Protein AF-0000000073238905 (afdb_homodimer)

InterPro domains:
  IPR061502 Copia/RE1/RE2-like, N-terminal domain [PF14223] (44-187)

Radius of gyration: 30.49 Å; Cα contacts (8 Å, |Δi|>4): 326; chains: 2; bounding box: 56×100×72 Å

Sequence (376 aa):
MMEAHTKMISLNGANYHLWKGKMNDLLFVKNLHLPIFASNKLESKPDEEWDFEHQQVYGFIRQFVDDNFYNFIAIETHARTLWDKLESLHASKLGNNKLYLVKNFVELKYKKGTLIKNHLSEFQGCFDQLSGVDIKFDEDLLGLFLLNFLPNSWETFQVSMIGVAPIGDSFLQIAKSGVLNEEMRRKIMMEAHTKMISLNGANYHLWKGKMNDLLFVKNLHLPIFASNKLESKPDEEWDFEHQQVYGFIRQFVDDNFYNFIAIETHARTLWDKLESLHASKLGNNKLYLVKNFVELKYKKGTLIKNHLSEFQGCFDQLSGVDIKFDEDLLGLFLLNFLPNSWETFQVSMIGVAPIGDSFLQIAKSGVLNEEMRRKI

Foldseek 3Di:
DPPPPQPAAAADLPCLVVNVVSLCVVCVVVVLCCQAPPPDDPVVDDPVVSLVSQQVQLVVNLVRYDPVCSVVQVVPSGNNVSVVSSVVVSVVSLVVQLVVLVVCQVLLADDPPDDVVVSVVSLVVSQVSNVVSVRHDDLLVSLLSSLVSYDPVCVVVSVVLCVPDPSDDCSNVSSSVSVNVVVVVVVD/DPPPPQPAAAADLPCLVVNVVSLCVVCVVVVLCCQAPPPDDPVPDDPVVSLVSQQVQLVVNLVRYDPVCNVVLVVPSGNNVSVVSSVVVSVVSLVVQLVVLVVCQVLLADDPPDDVVVSVVSLVVSQVSNVVSVRHDDLLVSLLSSLVSYDPVCVVVSVVLCVPDPSDDCSNVSSSVSVNVVVVVVVD

Nearest PDB structures (foldseek):
  7nli-assembly1_B  TM=6.817E-01  e=3.256E-01  Saccharomyces cerevisiae
  7nlg-assembly2_C-2  TM=6.898E-01  e=8.698E-01  Saccharomyces cerevisiae
  6ec2-assembly2_F  TM=4.195E-01  e=1.909E+00  Human immunodeficiency virus 1
  8tov-assembly1_H  TM=3.568E-01  e=1.909E+00  Human immunodeficiency virus 1
  7nli-assembly1_B  TM=6.821E-01  e=3.157E-01  Saccharomyces cerevisiae

Structure (mmCIF, N/CA/C/O backbone):
data_AF-0000000073238905-model_v1
#
loop_
_entity.id
_entity.type
_entity.pdbx_description
1 polymer 'Retrovirus-related Pol polyprotein from transposon TNT 1-94'
#
loop_
_atom_site.group_PDB
_atom_site.id
_atom_site.type_symbol
_atom_site.label_atom_id
_atom_site.label_alt_id
_atom_site.label_comp_id
_atom_site.label_asym_id
_atom_site.label_entity_id
_atom_site.label_seq_id
_atom_site.pdbx_PDB_ins_code
_atom_site.Cartn_x
_atom_site.Cartn_y
_atom_site.Cartn_z
_atom_site.occupancy
_atom_site.B_iso_or_equiv
_atom_site.auth_seq_id
_atom_site.auth_comp_id
_atom_site.auth_asym_id
_atom_site.auth_atom_id
_atom_site.pdbx_PDB_model_num
ATOM 1 N N . MET A 1 1 ? 28.797 -46.719 -13.945 1 34.22 1 MET A N 1
ATOM 2 C CA . MET A 1 1 ? 29.312 -45.375 -13.617 1 34.22 1 MET A CA 1
ATOM 3 C C . MET A 1 1 ? 28.484 -44.719 -12.523 1 34.22 1 MET A C 1
ATOM 5 O O . MET A 1 1 ? 27.25 -44.844 -12.531 1 34.22 1 MET A O 1
ATOM 9 N N . MET A 1 2 ? 28.828 -44.656 -11.297 1 42.94 2 MET A N 1
ATOM 10 C CA . MET A 1 2 ? 28.25 -44.281 -10.023 1 42.94 2 MET A CA 1
ATOM 11 C C . MET A 1 2 ? 27.516 -42.938 -10.148 1 42.94 2 MET A C 1
ATOM 13 O O . MET A 1 2 ? 28.016 -42.031 -10.812 1 42.94 2 MET A O 1
ATOM 17 N N . GLU A 1 3 ? 26.156 -42.719 -10.273 1 45.03 3 GLU A N 1
ATOM 18 C CA . GLU A 1 3 ? 25.156 -41.656 -10.359 1 45.03 3 GLU A CA 1
ATOM 19 C C . GLU A 1 3 ? 25.547 -40.469 -9.484 1 45.03 3 GLU A C 1
ATOM 21 O O . GLU A 1 3 ? 25.797 -40.625 -8.289 1 45.03 3 GLU A O 1
ATOM 26 N N . ALA A 1 4 ? 26.516 -39.719 -9.836 1 46.62 4 ALA A N 1
ATOM 27 C CA . ALA A 1 4 ? 27.078 -38.5 -9.266 1 46.62 4 ALA A CA 1
ATOM 28 C C . ALA A 1 4 ? 26.078 -37.812 -8.336 1 46.62 4 ALA A C 1
ATOM 30 O O . ALA A 1 4 ? 24.891 -37.781 -8.617 1 46.62 4 ALA A O 1
ATOM 31 N N . HIS A 1 5 ? 26.094 -38 -7.012 1 54.75 5 HIS A N 1
ATOM 32 C CA . HIS A 1 5 ? 25.406 -37.438 -5.871 1 54.75 5 HIS A CA 1
ATOM 33 C C . HIS A 1 5 ? 24.938 -36 -6.172 1 54.75 5 HIS A C 1
ATOM 35 O O . HIS A 1 5 ? 25.766 -35.094 -6.258 1 54.75 5 HIS A O 1
ATOM 41 N N . THR A 1 6 ? 24.078 -35.812 -7.168 1 63.16 6 THR A N 1
ATOM 42 C CA . THR A 1 6 ? 23.656 -34.469 -7.547 1 63.16 6 THR A CA 1
ATOM 43 C C . THR A 1 6 ? 23.078 -33.719 -6.34 1 63.16 6 THR A C 1
ATOM 45 O O . THR A 1 6 ? 22.469 -34.312 -5.465 1 63.16 6 THR A O 1
ATOM 48 N N . LYS A 1 7 ? 23.734 -32.781 -5.945 1 81.25 7 LYS A N 1
ATOM 49 C CA . LYS A 1 7 ? 23.297 -31.844 -4.926 1 81.25 7 LYS A CA 1
ATOM 50 C C . LYS A 1 7 ? 21.953 -31.203 -5.316 1 81.25 7 LYS A C 1
ATOM 52 O O . LYS A 1 7 ? 21.641 -30.094 -4.879 1 81.25 7 LYS A O 1
ATOM 57 N N . MET A 1 8 ? 21.25 -32.156 -6.141 1 89.5 8 MET A N 1
ATOM 58 C CA . MET A 1 8 ? 19.969 -31.641 -6.582 1 89.5 8 MET A CA 1
ATOM 59 C C . MET A 1 8 ? 18.922 -31.766 -5.48 1 89.5 8 MET A C 1
ATOM 61 O O . MET A 1 8 ? 19.031 -32.625 -4.605 1 89.5 8 MET A O 1
ATOM 65 N N . ILE A 1 9 ? 18.047 -30.812 -5.535 1 90.62 9 ILE A N 1
ATOM 66 C CA . ILE A 1 9 ? 16.953 -30.797 -4.562 1 90.62 9 ILE A CA 1
ATOM 67 C C . ILE A 1 9 ? 15.625 -31.078 -5.27 1 90.62 9 ILE A C 1
ATOM 69 O O . ILE A 1 9 ? 15.516 -30.891 -6.488 1 90.62 9 ILE A O 1
ATOM 73 N N . SER A 1 10 ? 14.625 -31.578 -4.488 1 91.31 10 SER A N 1
ATOM 74 C CA . SER A 1 10 ? 13.281 -31.797 -5.027 1 91.31 10 SER A CA 1
ATOM 75 C C . SER A 1 10 ? 12.43 -30.547 -4.922 1 91.31 10 SER A C 1
ATOM 77 O O . SER A 1 10 ? 12.484 -29.828 -3.912 1 91.31 10 SER A O 1
ATOM 79 N N . LEU A 1 11 ? 11.594 -30.328 -5.969 1 89.44 11 LEU A N 1
ATOM 80 C CA . LEU A 1 11 ? 10.672 -29.203 -5.961 1 89.44 11 LEU A CA 1
ATOM 81 C C . LEU A 1 11 ? 9.516 -29.453 -4.996 1 89.44 11 LEU A C 1
ATOM 83 O O . LEU A 1 11 ? 8.812 -30.453 -5.109 1 89.44 11 LEU A O 1
ATOM 87 N N . ASN A 1 12 ? 9.328 -28.594 -3.902 1 78.56 12 ASN A N 1
ATOM 88 C CA . ASN A 1 12 ? 8.281 -28.812 -2.914 1 78.56 12 ASN A CA 1
ATOM 89 C C . ASN A 1 12 ? 7.359 -27.609 -2.795 1 78.56 12 ASN A C 1
ATOM 91 O O . ASN A 1 12 ? 6.652 -27.453 -1.796 1 78.56 12 ASN A O 1
ATOM 95 N N . GLY A 1 13 ? 7.324 -26.719 -3.619 1 73.5 13 GLY A N 1
ATOM 96 C CA . GLY A 1 13 ? 6.422 -25.578 -3.619 1 73.5 13 GLY A CA 1
ATOM 97 C C . GLY A 1 13 ? 7.035 -24.328 -3.008 1 73.5 13 GLY A C 1
ATOM 98 O O . GLY A 1 13 ? 6.555 -23.219 -3.24 1 73.5 13 GLY A O 1
ATOM 99 N N . ALA A 1 14 ? 8.117 -24.5 -2.117 1 72.88 14 ALA A N 1
ATOM 100 C CA . ALA A 1 14 ? 8.695 -23.359 -1.396 1 72.88 14 ALA A CA 1
ATOM 101 C C . ALA A 1 14 ? 10.086 -23.047 -1.923 1 72.88 14 ALA A C 1
ATOM 103 O O . ALA A 1 14 ? 10.68 -22.031 -1.545 1 72.88 14 ALA A O 1
ATOM 104 N N . ASN A 1 15 ? 10.57 -23.797 -2.744 1 81.88 15 ASN A N 1
ATOM 105 C CA . ASN A 1 15 ? 11.977 -23.672 -3.119 1 81.88 15 ASN A CA 1
ATOM 106 C C . ASN A 1 15 ? 12.141 -23.547 -4.633 1 81.88 15 ASN A C 1
ATOM 108 O O . ASN A 1 15 ? 13.148 -24 -5.188 1 81.88 15 ASN A O 1
ATOM 112 N N . TYR A 1 16 ? 11.195 -23 -5.289 1 88.06 16 TYR A N 1
ATOM 113 C CA . TYR A 1 16 ? 11.18 -23.031 -6.746 1 88.06 16 TYR A CA 1
ATOM 114 C C . TYR A 1 16 ? 12.43 -22.359 -7.316 1 88.06 16 TYR A C 1
ATOM 116 O O . TYR A 1 16 ? 13.078 -22.906 -8.211 1 88.06 16 TYR A O 1
ATOM 124 N N . HIS A 1 17 ? 12.812 -21.172 -6.82 1 86.94 17 HIS A N 1
ATOM 125 C CA . HIS A 1 17 ? 13.93 -20.422 -7.402 1 86.94 17 HIS A CA 1
ATOM 126 C C . HIS A 1 17 ? 15.234 -21.188 -7.258 1 86.94 17 HIS A C 1
ATOM 128 O O . HIS A 1 17 ? 16.016 -21.297 -8.211 1 86.94 17 HIS A O 1
ATOM 134 N N . LEU A 1 18 ? 15.398 -21.688 -6.117 1 89.62 18 LEU A N 1
ATOM 135 C CA . LEU A 1 18 ? 16.594 -22.484 -5.895 1 89.62 18 LEU A CA 1
ATOM 136 C C . LEU A 1 18 ? 16.578 -23.734 -6.762 1 89.62 18 LEU A C 1
ATOM 138 O O . LEU A 1 18 ? 17.578 -24.047 -7.422 1 89.62 18 LEU A O 1
ATOM 142 N N . TRP A 1 19 ? 15.5 -24.453 -6.746 1 92.44 19 TRP A N 1
ATOM 143 C CA . TRP A 1 19 ? 15.336 -25.656 -7.547 1 92.44 19 TRP A CA 1
ATOM 144 C C . TRP A 1 19 ? 15.578 -25.359 -9.023 1 92.44 19 TRP A C 1
ATOM 146 O O . TRP A 1 19 ? 16.312 -26.094 -9.695 1 92.44 19 TRP A O 1
ATOM 156 N N . LYS A 1 20 ? 14.93 -24.328 -9.539 1 93.12 20 LYS A N 1
ATOM 157 C CA . LYS A 1 20 ? 15.039 -23.969 -10.945 1 93.12 20 LYS A CA 1
ATOM 158 C C . LYS A 1 20 ? 16.5 -23.734 -11.344 1 93.12 20 LYS A C 1
ATOM 160 O O . LYS A 1 20 ? 16.953 -24.219 -12.383 1 93.12 20 LYS A O 1
ATOM 165 N N . GLY A 1 21 ? 17.219 -22.984 -10.539 1 93.12 21 GLY A N 1
ATOM 166 C CA . GLY A 1 21 ? 18.625 -22.734 -10.805 1 93.12 21 GLY A CA 1
ATOM 167 C C . GLY A 1 21 ? 19.453 -24.016 -10.852 1 93.12 21 GLY A C 1
ATOM 168 O O . GLY A 1 21 ? 20.219 -24.234 -11.797 1 93.12 21 GLY A O 1
ATOM 169 N N . LYS A 1 22 ? 19.281 -24.812 -9.914 1 93.06 22 LYS A N 1
ATOM 170 C CA . LYS A 1 22 ? 20.031 -26.062 -9.828 1 93.06 22 LYS A CA 1
ATOM 171 C C . LYS A 1 22 ? 19.672 -27 -10.969 1 93.06 22 LYS A C 1
ATOM 173 O O . LYS A 1 22 ? 20.562 -27.625 -11.562 1 93.06 22 LYS A O 1
ATOM 178 N N . MET A 1 23 ? 18.406 -27.078 -11.266 1 94.44 23 MET A N 1
ATOM 179 C CA . MET A 1 23 ? 17.953 -27.938 -12.352 1 94.44 23 MET A CA 1
ATOM 180 C C . MET A 1 23 ? 18.484 -27.469 -13.695 1 94.44 23 MET A C 1
ATOM 182 O O . MET A 1 23 ? 18.922 -28.266 -14.516 1 94.44 23 MET A O 1
ATOM 186 N N . ASN A 1 24 ? 18.469 -26.156 -13.898 1 93.94 24 ASN A N 1
ATOM 187 C CA . ASN A 1 24 ? 19.062 -25.578 -15.102 1 93.94 24 ASN A CA 1
ATOM 188 C C . ASN A 1 24 ? 20.516 -26 -15.266 1 93.94 24 ASN A C 1
ATOM 190 O O . ASN A 1 24 ? 20.922 -26.469 -16.328 1 93.94 24 ASN A O 1
ATOM 194 N N . ASP A 1 25 ? 21.219 -25.812 -14.227 1 93.12 25 ASP A N 1
ATOM 195 C CA . ASP A 1 25 ? 22.625 -26.203 -14.258 1 93.12 25 ASP A CA 1
ATOM 196 C C . ASP A 1 25 ? 22.781 -27.688 -14.586 1 93.12 25 ASP A C 1
ATOM 198 O O . ASP A 1 25 ? 23.594 -28.078 -15.43 1 93.12 25 ASP A O 1
ATOM 202 N N . LEU A 1 26 ? 22.016 -28.5 -13.891 1 94 26 LEU A N 1
ATOM 203 C CA . LEU A 1 26 ? 22.094 -29.953 -14.055 1 94 26 LEU A CA 1
ATOM 204 C C . LEU A 1 26 ? 21.75 -30.344 -15.484 1 94 26 LEU A C 1
ATOM 206 O O . LEU A 1 26 ? 22.375 -31.25 -16.047 1 94 26 LEU A O 1
ATOM 210 N N . LEU A 1 27 ? 20.797 -29.672 -16.109 1 94 27 LEU A N 1
ATOM 211 C CA . LEU A 1 27 ? 20.406 -29.953 -17.484 1 94 27 LEU A CA 1
ATOM 212 C C . LEU A 1 27 ? 21.547 -29.641 -18.453 1 94 27 LEU A C 1
ATOM 214 O O . LEU A 1 27 ? 21.766 -30.375 -19.422 1 94 27 LEU A O 1
ATOM 218 N N . PHE A 1 28 ? 22.281 -28.641 -18.203 1 92.62 28 PHE A N 1
ATOM 219 C CA . PHE A 1 28 ? 23.438 -28.297 -19.016 1 92.62 28 PHE A CA 1
ATOM 220 C C . PHE A 1 28 ? 24.578 -29.281 -18.812 1 92.62 28 PHE A C 1
ATOM 222 O O . PHE A 1 28 ? 25.234 -29.703 -19.766 1 92.62 28 PHE A O 1
ATOM 229 N N . VAL A 1 29 ? 24.797 -29.625 -17.562 1 91.75 29 VAL A N 1
ATOM 230 C CA . VAL A 1 29 ? 25.875 -30.562 -17.234 1 91.75 29 VAL A CA 1
ATOM 231 C C . VAL A 1 29 ? 25.609 -31.922 -17.906 1 91.75 29 VAL A C 1
ATOM 233 O O . VAL A 1 29 ? 26.531 -32.562 -18.391 1 91.75 29 VAL A O 1
ATOM 236 N N . LYS A 1 30 ? 24.375 -32.344 -17.984 1 92.88 30 LYS A N 1
ATOM 237 C CA . LYS A 1 30 ? 24 -33.656 -18.531 1 92.88 30 LYS A CA 1
ATOM 238 C C . LYS A 1 30 ? 23.719 -33.562 -20.031 1 92.88 30 LYS A C 1
ATOM 240 O O . LYS A 1 30 ? 23.328 -34.562 -20.656 1 92.88 30 LYS A O 1
ATOM 245 N N . ASN A 1 31 ? 23.828 -32.344 -20.594 1 91.38 31 ASN A N 1
ATOM 246 C CA . ASN A 1 31 ? 23.594 -32.094 -22.016 1 91.38 31 ASN A CA 1
ATOM 247 C C . ASN A 1 31 ? 22.156 -32.375 -22.391 1 91.38 31 ASN A C 1
ATOM 249 O O . ASN A 1 31 ? 21.891 -33 -23.422 1 91.38 31 ASN A O 1
ATOM 253 N N . LEU A 1 32 ? 21.234 -32 -21.516 1 93.06 32 LEU A N 1
ATOM 254 C CA . LEU A 1 32 ? 19.812 -32.219 -21.719 1 93.06 32 LEU A CA 1
ATOM 255 C C . LEU A 1 32 ? 19.078 -30.875 -21.906 1 93.06 32 LEU A C 1
ATOM 257 O O . LEU A 1 32 ? 17.859 -30.828 -21.844 1 93.06 32 LEU A O 1
ATOM 261 N N . HIS A 1 33 ? 19.766 -29.75 -22.172 1 92.19 33 HIS A N 1
ATOM 262 C CA . HIS A 1 33 ? 19.234 -28.391 -22.172 1 92.19 33 HIS A CA 1
ATOM 263 C C . HIS A 1 33 ? 18.531 -28.078 -23.484 1 92.19 33 HIS A C 1
ATOM 265 O O . HIS A 1 33 ? 17.625 -27.234 -23.516 1 92.19 33 HIS A O 1
ATOM 271 N N . LEU A 1 34 ? 18.703 -28.734 -24.516 1 89.25 34 LEU A N 1
ATOM 272 C CA . LEU A 1 34 ? 18.328 -28.328 -25.859 1 89.25 34 LEU A CA 1
ATOM 273 C C . LEU A 1 34 ? 16.812 -28.375 -26.031 1 89.25 34 LEU A C 1
ATOM 275 O O . LEU A 1 34 ? 16.203 -27.422 -26.531 1 89.25 34 LEU A O 1
ATOM 279 N N . PRO A 1 35 ? 16.188 -29.5 -25.641 1 91.25 35 PRO A N 1
ATOM 280 C CA . PRO A 1 35 ? 14.734 -29.562 -25.875 1 91.25 35 PRO A CA 1
ATOM 281 C C . PRO A 1 35 ? 13.969 -28.469 -25.141 1 91.25 35 PRO A C 1
ATOM 283 O O . PRO A 1 35 ? 12.852 -28.125 -25.547 1 91.25 35 PRO A O 1
ATOM 286 N N . ILE A 1 36 ? 14.547 -27.922 -24.062 1 91.75 36 ILE A N 1
ATOM 287 C CA . ILE A 1 36 ? 13.859 -26.906 -23.281 1 91.75 36 ILE A CA 1
ATOM 288 C C . ILE A 1 36 ? 14.219 -25.516 -23.797 1 91.75 36 ILE A C 1
ATOM 290 O O . ILE A 1 36 ? 13.336 -24.672 -23.984 1 91.75 36 ILE A O 1
ATOM 294 N N . PHE A 1 37 ? 15.461 -25.219 -24.047 1 87.19 37 PHE A N 1
ATOM 295 C CA . PHE A 1 37 ? 15.922 -23.844 -24.219 1 87.19 37 PHE A CA 1
ATOM 296 C C . PHE A 1 37 ? 16.266 -23.562 -25.672 1 87.19 37 PHE A C 1
ATOM 298 O O . PHE A 1 37 ? 16.531 -22.422 -26.047 1 87.19 37 PHE A O 1
ATOM 305 N N . ALA A 1 38 ? 16.172 -24.609 -26.5 1 79.81 38 ALA A N 1
ATOM 306 C CA . ALA A 1 38 ? 16.438 -24.406 -27.922 1 79.81 38 ALA A CA 1
ATOM 307 C C . ALA A 1 38 ? 15.18 -23.969 -28.656 1 79.81 38 ALA A C 1
ATOM 309 O O . ALA A 1 38 ? 14.078 -24.438 -28.344 1 79.81 38 ALA A O 1
ATOM 310 N N . SER A 1 39 ? 15.078 -22.812 -29.266 1 66.19 39 SER A N 1
ATOM 311 C CA . SER A 1 39 ? 13.93 -22.266 -30 1 66.19 39 SER A CA 1
ATOM 312 C C . SER A 1 39 ? 13.461 -23.219 -31.078 1 66.19 39 SER A C 1
ATOM 314 O O . SER A 1 39 ? 12.266 -23.328 -31.344 1 66.19 39 SER A O 1
ATOM 316 N N . ASN A 1 40 ? 14.266 -23.797 -31.891 1 65.94 40 ASN A N 1
ATOM 317 C CA . ASN A 1 40 ? 13.914 -24.609 -33.062 1 65.94 40 ASN A CA 1
ATOM 318 C C . ASN A 1 40 ? 14.648 -25.953 -33.031 1 65.94 40 ASN A C 1
ATOM 320 O O . ASN A 1 40 ? 15.734 -26.062 -32.469 1 65.94 40 ASN A O 1
ATOM 324 N N . LYS A 1 41 ? 13.82 -27.109 -33.312 1 64.62 41 LYS A N 1
ATOM 325 C CA . LYS A 1 41 ? 14.445 -28.406 -33.562 1 64.62 41 LYS A CA 1
ATOM 326 C C . LYS A 1 41 ? 15.703 -28.25 -34.406 1 64.62 41 LYS A C 1
ATOM 328 O O . LYS A 1 41 ? 15.734 -27.438 -35.344 1 64.62 41 LYS A O 1
ATOM 333 N N . LEU A 1 42 ? 16.719 -28.719 -33.969 1 63.09 42 LEU A N 1
ATOM 334 C CA . LEU A 1 42 ? 17.906 -28.75 -34.812 1 63.09 42 LEU A CA 1
ATOM 335 C C . LEU A 1 42 ? 17.578 -29.391 -36.156 1 63.09 42 LEU A C 1
ATOM 337 O O . LEU A 1 42 ? 16.938 -30.438 -36.219 1 63.09 42 LEU A O 1
ATOM 341 N N . GLU A 1 43 ? 17.391 -28.578 -37.25 1 64.69 43 GLU A N 1
ATOM 342 C CA . GLU A 1 43 ? 17.062 -28.953 -38.625 1 64.69 43 GLU A CA 1
ATOM 343 C C . GLU A 1 43 ? 17.516 -30.391 -38.906 1 64.69 43 GLU A C 1
ATOM 345 O O . GLU A 1 43 ? 16.828 -31.125 -39.625 1 64.69 43 GLU A O 1
ATOM 350 N N . SER A 1 44 ? 18.609 -30.812 -38.406 1 69.62 44 SER A N 1
ATOM 351 C CA . SER A 1 44 ? 19.219 -32.062 -38.906 1 69.62 44 SER A CA 1
ATOM 352 C C . SER A 1 44 ? 18.734 -33.25 -38.062 1 69.62 44 SER A C 1
ATOM 354 O O . SER A 1 44 ? 18.984 -34.406 -38.406 1 69.62 44 SER A O 1
ATOM 356 N N . LYS A 1 45 ? 17.906 -33.031 -37.062 1 78.38 45 LYS A N 1
ATOM 357 C CA . LYS A 1 45 ? 17.609 -34.156 -36.188 1 78.38 45 LYS A CA 1
ATOM 358 C C . LYS A 1 45 ? 16.281 -34.844 -36.531 1 78.38 45 LYS A C 1
ATOM 360 O O . LYS A 1 45 ? 15.273 -34.156 -36.719 1 78.38 45 LYS A O 1
ATOM 365 N N . PRO A 1 46 ? 16.281 -36.156 -36.844 1 86.88 46 PRO A N 1
ATOM 366 C CA . PRO A 1 46 ? 15.023 -36.875 -37.094 1 86.88 46 PRO A CA 1
ATOM 367 C C . PRO A 1 46 ? 13.984 -36.688 -36 1 86.88 46 PRO A C 1
ATOM 369 O O . PRO A 1 46 ? 14.344 -36.562 -34.844 1 86.88 46 PRO A O 1
ATOM 372 N N . ASP A 1 47 ? 12.695 -36.656 -36.375 1 86.25 47 ASP A N 1
ATOM 373 C CA . ASP A 1 47 ? 11.586 -36.406 -35.438 1 86.25 47 ASP A CA 1
ATOM 374 C C . ASP A 1 47 ? 11.609 -37.438 -34.281 1 86.25 47 ASP A C 1
ATOM 376 O O . ASP A 1 47 ? 11.352 -37.062 -33.156 1 86.25 47 ASP A O 1
ATOM 380 N N . GLU A 1 48 ? 11.906 -38.625 -34.688 1 88.81 48 GLU A N 1
ATOM 381 C CA . GLU A 1 48 ? 11.914 -39.688 -33.656 1 88.81 48 GLU A CA 1
ATOM 382 C C . GLU A 1 48 ? 12.969 -39.438 -32.594 1 88.81 48 GLU A C 1
ATOM 384 O O . GLU A 1 48 ? 12.719 -39.625 -31.406 1 88.81 48 GLU A O 1
ATOM 389 N N . GLU A 1 49 ? 14.094 -38.938 -33 1 88.5 49 GLU A N 1
ATOM 390 C CA . GLU A 1 49 ? 15.172 -38.656 -32.062 1 88.5 49 GLU A CA 1
ATOM 391 C C . GLU A 1 49 ? 14.836 -37.438 -31.203 1 88.5 49 GLU A C 1
ATOM 393 O O . GLU A 1 49 ? 15.148 -37.406 -30.016 1 88.5 49 GLU A O 1
ATOM 398 N N . TRP A 1 50 ? 14.203 -36.531 -31.812 1 88.38 50 TRP A N 1
ATOM 399 C CA . TRP A 1 50 ? 13.805 -35.344 -31.094 1 88.38 50 TRP A CA 1
ATOM 400 C C . TRP A 1 50 ? 12.766 -35.656 -30.031 1 88.38 50 TRP A C 1
ATOM 402 O O . TRP A 1 50 ? 12.852 -35.188 -28.891 1 88.38 50 TRP A O 1
ATOM 412 N N . ASP A 1 51 ? 11.859 -36.5 -30.391 1 89.06 51 ASP A N 1
ATOM 413 C CA . ASP A 1 51 ? 10.828 -36.906 -29.453 1 89.06 51 ASP A CA 1
ATOM 414 C C . ASP A 1 51 ? 11.445 -37.656 -28.266 1 89.06 51 ASP A C 1
ATOM 416 O O . ASP A 1 51 ? 11.016 -37.5 -27.125 1 89.06 51 ASP A O 1
ATOM 420 N N . PHE A 1 52 ? 12.422 -38.438 -28.641 1 91.56 52 PHE A N 1
ATOM 421 C CA . PHE A 1 52 ? 13.109 -39.219 -27.594 1 91.56 52 PHE A CA 1
ATOM 422 C C . PHE A 1 52 ? 13.844 -38.25 -26.641 1 91.56 52 PHE A C 1
ATOM 424 O O . PHE A 1 52 ? 13.805 -38.438 -25.422 1 91.56 52 PHE A O 1
ATOM 431 N N . GLU A 1 53 ? 14.461 -37.312 -27.125 1 91.19 53 GLU A N 1
ATOM 432 C CA . GLU A 1 53 ? 15.18 -36.344 -26.297 1 91.19 53 GLU A CA 1
ATOM 433 C C . GLU A 1 53 ? 14.227 -35.594 -25.375 1 91.19 53 GLU A C 1
ATOM 435 O O . GLU A 1 53 ? 14.547 -35.312 -24.219 1 91.19 53 GLU A O 1
ATOM 440 N N . HIS A 1 54 ? 13.055 -35.219 -25.938 1 92.69 54 HIS A N 1
ATOM 441 C CA . HIS A 1 54 ? 12.039 -34.625 -25.078 1 92.69 54 HIS A CA 1
ATOM 442 C C . HIS A 1 54 ? 11.664 -35.531 -23.922 1 92.69 54 HIS A C 1
ATOM 444 O O . HIS A 1 54 ? 11.602 -35.062 -22.781 1 92.69 54 HIS A O 1
ATOM 450 N N . GLN A 1 55 ? 11.484 -36.75 -24.297 1 93.12 55 GLN A N 1
ATOM 451 C CA . GLN A 1 55 ? 11.086 -37.719 -23.266 1 93.12 55 GLN A CA 1
ATOM 452 C C . GLN A 1 55 ? 12.164 -37.875 -22.203 1 93.12 55 GLN A C 1
ATOM 454 O O . GLN A 1 55 ? 11.859 -37.938 -21.016 1 93.12 55 GLN A O 1
ATOM 459 N N . GLN A 1 56 ? 13.391 -37.875 -22.578 1 94.31 56 GLN A N 1
ATOM 460 C CA . GLN A 1 56 ? 14.508 -37.969 -21.641 1 94.31 56 GLN A CA 1
ATOM 461 C C . GLN A 1 56 ? 14.508 -36.781 -20.688 1 94.31 56 GLN A C 1
ATOM 463 O O . GLN A 1 56 ? 14.672 -36.938 -19.484 1 94.31 56 GLN A O 1
ATOM 468 N N . VAL A 1 57 ? 14.25 -35.688 -21.234 1 94.12 57 VAL A N 1
ATOM 469 C CA . VAL A 1 57 ? 14.367 -34.438 -20.469 1 94.12 57 VAL A CA 1
ATOM 470 C C . VAL A 1 57 ? 13.211 -34.344 -19.484 1 94.12 57 VAL A C 1
ATOM 472 O O . VAL A 1 57 ? 13.422 -34.125 -18.297 1 94.12 57 VAL A O 1
ATOM 475 N N . TYR A 1 58 ? 11.922 -34.406 -19.984 1 93.88 58 TYR A N 1
ATOM 476 C CA . TYR A 1 58 ? 10.82 -34.25 -19.031 1 93.88 58 TYR A CA 1
ATOM 477 C C . TYR A 1 58 ? 10.781 -35.375 -18.031 1 93.88 58 TYR A C 1
ATOM 479 O O . TYR A 1 58 ? 10.383 -35.188 -16.875 1 93.88 58 TYR A O 1
ATOM 487 N N . GLY A 1 59 ? 11.242 -36.656 -18.438 1 93.38 59 GLY A N 1
ATOM 488 C CA . GLY A 1 59 ? 11.391 -37.75 -17.484 1 93.38 59 GLY A CA 1
ATOM 489 C C . GLY A 1 59 ? 12.406 -37.469 -16.406 1 93.38 59 GLY A C 1
ATOM 490 O O . GLY A 1 59 ? 12.18 -37.781 -15.234 1 93.38 59 GLY A O 1
ATOM 491 N N . PHE A 1 60 ? 13.477 -36.906 -16.828 1 94.5 60 PHE A N 1
ATOM 492 C CA . PHE A 1 60 ? 14.539 -36.562 -15.906 1 94.5 60 PHE A CA 1
ATOM 493 C C . PHE A 1 60 ? 14.062 -35.5 -14.906 1 94.5 60 PHE A C 1
ATOM 495 O O . PHE A 1 60 ? 14.25 -35.656 -13.695 1 94.5 60 PHE A O 1
ATOM 502 N N . ILE A 1 61 ? 13.406 -34.406 -15.336 1 94.69 61 ILE A N 1
ATOM 503 C CA . ILE A 1 61 ? 12.938 -33.312 -14.492 1 94.69 61 ILE A CA 1
ATOM 504 C C . ILE A 1 61 ? 11.922 -33.844 -13.484 1 94.69 61 ILE A C 1
ATOM 506 O O . ILE A 1 61 ? 11.969 -33.5 -12.305 1 94.69 61 ILE A O 1
ATOM 510 N N . ARG A 1 62 ? 11.07 -34.75 -13.953 1 93.56 62 ARG A N 1
ATOM 511 C CA . ARG A 1 62 ? 9.992 -35.25 -13.117 1 93.56 62 ARG A CA 1
ATOM 512 C C . ARG A 1 62 ? 10.547 -36.031 -11.922 1 93.56 62 ARG A C 1
ATOM 514 O O . ARG A 1 62 ? 9.875 -36.156 -10.891 1 93.56 62 ARG A O 1
ATOM 521 N N . GLN A 1 63 ? 11.805 -36.469 -12.023 1 92.25 63 GLN A N 1
ATOM 522 C CA . GLN A 1 63 ? 12.438 -37.188 -10.938 1 92.25 63 GLN A CA 1
ATOM 523 C C . GLN A 1 63 ? 12.703 -36.281 -9.742 1 92.25 63 GLN A C 1
ATOM 525 O O . GLN A 1 63 ? 12.859 -36.75 -8.617 1 92.25 63 GLN A O 1
ATOM 530 N N . PHE A 1 64 ? 12.695 -35.031 -10.031 1 93.81 64 PHE A N 1
ATOM 531 C CA . PHE A 1 64 ? 13.086 -34.094 -8.984 1 93.81 64 PHE A CA 1
ATOM 532 C C . PHE A 1 64 ? 11.922 -33.188 -8.625 1 93.81 64 PHE A C 1
ATOM 534 O O . PHE A 1 64 ? 12.125 -32.031 -8.234 1 93.81 64 PHE A O 1
ATOM 541 N N . VAL A 1 65 ? 10.68 -33.656 -8.758 1 91.81 65 VAL A N 1
ATOM 542 C CA . VAL A 1 65 ? 9.469 -32.938 -8.391 1 91.81 65 VAL A CA 1
ATOM 543 C C . VAL A 1 65 ? 8.672 -33.75 -7.379 1 91.81 65 VAL A C 1
ATOM 545 O O . VAL A 1 65 ? 8.461 -34.938 -7.559 1 91.81 65 VAL A O 1
ATOM 548 N N . ASP A 1 66 ? 8.289 -33.094 -6.273 1 87.06 66 ASP A N 1
ATOM 549 C CA . ASP A 1 66 ? 7.488 -33.781 -5.258 1 87.06 66 ASP A CA 1
ATOM 550 C C . ASP A 1 66 ? 6.152 -34.25 -5.832 1 87.06 66 ASP A C 1
ATOM 552 O O . ASP A 1 66 ? 5.656 -33.688 -6.805 1 87.06 66 ASP A O 1
ATOM 556 N N . ASP A 1 67 ? 5.477 -35.156 -5.215 1 81.88 67 ASP A N 1
ATOM 557 C CA . ASP A 1 67 ? 4.254 -35.812 -5.684 1 81.88 67 ASP A CA 1
ATOM 558 C C . ASP A 1 67 ? 3.123 -34.781 -5.852 1 81.88 67 ASP A C 1
ATOM 560 O O . ASP A 1 67 ? 2.318 -34.906 -6.777 1 81.88 67 ASP A O 1
ATOM 564 N N . ASN A 1 68 ? 3.166 -33.812 -5.016 1 72.25 68 ASN A N 1
ATOM 565 C CA . ASN A 1 68 ? 2.104 -32.812 -5.062 1 72.25 68 ASN A CA 1
ATOM 566 C C . ASN A 1 68 ? 2.141 -32 -6.359 1 72.25 68 ASN A C 1
ATOM 568 O O . ASN A 1 68 ? 1.104 -31.547 -6.836 1 72.25 68 ASN A O 1
ATOM 572 N N . PHE A 1 69 ? 3.33 -31.906 -6.914 1 79.81 69 PHE A N 1
ATOM 573 C CA . PHE A 1 69 ? 3.49 -31.172 -8.156 1 79.81 69 PHE A CA 1
ATOM 574 C C . PHE A 1 69 ? 3.498 -32.125 -9.352 1 79.81 69 PHE A C 1
ATOM 576 O O . PHE A 1 69 ? 3.102 -31.734 -10.453 1 79.81 69 PHE A O 1
ATOM 583 N N . TYR A 1 70 ? 3.926 -33.375 -9.086 1 84.31 70 TYR A N 1
ATOM 584 C CA . TYR A 1 70 ? 4.094 -34.375 -10.141 1 84.31 70 TYR A CA 1
ATOM 585 C C . TYR A 1 70 ? 2.801 -34.562 -10.922 1 84.31 70 TYR A C 1
ATOM 587 O O . TYR A 1 70 ? 2.814 -34.625 -12.148 1 84.31 70 TYR A O 1
ATOM 595 N N . ASN A 1 71 ? 1.682 -34.625 -10.195 1 80.94 71 ASN A N 1
ATOM 596 C CA . ASN A 1 71 ? 0.396 -34.875 -10.828 1 80.94 71 ASN A CA 1
ATOM 597 C C . ASN A 1 71 ? 0.016 -33.781 -11.805 1 80.94 71 ASN A C 1
ATOM 599 O O . ASN A 1 71 ? -0.658 -34.031 -12.805 1 80.94 71 ASN A O 1
ATOM 603 N N . PHE A 1 72 ? 0.531 -32.625 -11.625 1 81.62 72 PHE A N 1
ATOM 604 C CA . PHE A 1 72 ? 0.186 -31.469 -12.469 1 81.62 72 PHE A CA 1
ATOM 605 C C . PHE A 1 72 ? 0.997 -31.484 -13.758 1 81.62 72 PHE A C 1
ATOM 607 O O . PHE A 1 72 ? 0.559 -30.953 -14.781 1 81.62 72 PHE A O 1
ATOM 614 N N . ILE A 1 73 ? 2.16 -32.125 -13.719 1 88 73 ILE A N 1
ATOM 615 C CA . ILE A 1 73 ? 3.033 -32.062 -14.883 1 88 73 ILE A CA 1
ATOM 616 C C . ILE A 1 73 ? 3.164 -33.438 -15.531 1 88 73 ILE A C 1
ATOM 618 O O . ILE A 1 73 ? 3.787 -33.562 -16.578 1 88 73 ILE A O 1
ATOM 622 N N . ALA A 1 74 ? 2.535 -34.5 -15.062 1 87.81 74 ALA A N 1
ATOM 623 C CA . ALA A 1 74 ? 2.684 -35.875 -15.492 1 87.81 74 ALA A CA 1
ATOM 624 C C . ALA A 1 74 ? 2.242 -36.031 -16.953 1 87.81 74 ALA A C 1
ATOM 626 O O . ALA A 1 74 ? 2.82 -36.844 -17.688 1 87.81 74 ALA A O 1
ATOM 627 N N . ILE A 1 75 ? 1.338 -35.25 -17.391 1 86.38 75 ILE A N 1
ATOM 628 C CA . ILE A 1 75 ? 0.721 -35.438 -18.688 1 86.38 75 ILE A CA 1
ATOM 629 C C . ILE A 1 75 ? 1.546 -34.75 -19.766 1 86.38 75 ILE A C 1
ATOM 631 O O . ILE A 1 75 ? 1.336 -34.969 -20.969 1 86.38 75 ILE A O 1
ATOM 635 N N . GLU A 1 76 ? 2.479 -33.844 -19.344 1 89.31 76 GLU A N 1
ATOM 636 C CA . GLU A 1 76 ? 3.262 -33.062 -20.312 1 89.31 76 GLU A CA 1
ATOM 637 C C . GLU A 1 76 ? 4.277 -33.938 -21.016 1 89.31 76 GLU A C 1
ATOM 639 O O . GLU A 1 76 ? 5.016 -34.688 -20.375 1 89.31 76 GLU A O 1
ATOM 644 N N . THR A 1 77 ? 4.285 -33.938 -22.453 1 88.44 77 THR A N 1
ATOM 645 C CA . THR A 1 77 ? 5.172 -34.781 -23.234 1 88.44 77 THR A CA 1
ATOM 646 C C . THR A 1 77 ? 6.176 -33.938 -24.016 1 88.44 77 THR A C 1
ATOM 648 O O . THR A 1 77 ? 6.855 -34.438 -24.906 1 88.44 77 THR A O 1
ATOM 651 N N . HIS A 1 78 ? 6.152 -32.688 -23.75 1 91.38 78 HIS A N 1
ATOM 652 C CA . HIS A 1 78 ? 7.141 -31.766 -24.328 1 91.38 78 HIS A CA 1
ATOM 653 C C . HIS A 1 78 ? 7.922 -31.047 -23.234 1 91.38 78 HIS A C 1
ATOM 655 O O . HIS A 1 78 ? 7.332 -30.484 -22.312 1 91.38 78 HIS A O 1
ATOM 661 N N . ALA A 1 79 ? 9.156 -31.141 -23.375 1 92.81 79 ALA A N 1
ATOM 662 C CA . ALA A 1 79 ? 10.062 -30.672 -22.328 1 92.81 79 ALA A CA 1
ATOM 663 C C . ALA A 1 79 ? 9.844 -29.188 -22.047 1 92.81 79 ALA A C 1
ATOM 665 O O . ALA A 1 79 ? 9.766 -28.766 -20.891 1 92.81 79 ALA A O 1
ATOM 666 N N . ARG A 1 80 ? 9.719 -28.391 -23.078 1 92.12 80 ARG A N 1
ATOM 667 C CA . ARG A 1 80 ? 9.523 -26.969 -22.891 1 92.12 80 ARG A CA 1
ATOM 668 C C . ARG A 1 80 ? 8.195 -26.672 -22.203 1 92.12 80 ARG A C 1
ATOM 670 O O . ARG A 1 80 ? 8.141 -25.844 -21.297 1 92.12 80 ARG A O 1
ATOM 677 N N . THR A 1 81 ? 7.199 -27.344 -22.656 1 90.56 81 THR A N 1
ATOM 678 C CA . THR A 1 81 ? 5.883 -27.141 -22.062 1 90.56 81 THR A CA 1
ATOM 679 C C . THR A 1 81 ? 5.891 -27.531 -20.594 1 90.56 81 THR A C 1
ATOM 681 O O . THR A 1 81 ? 5.262 -26.859 -19.766 1 90.56 81 THR A O 1
ATOM 684 N N . LEU A 1 82 ? 6.609 -28.625 -20.312 1 92.44 82 LEU A N 1
ATOM 685 C CA . LEU A 1 82 ? 6.734 -29.047 -18.922 1 92.44 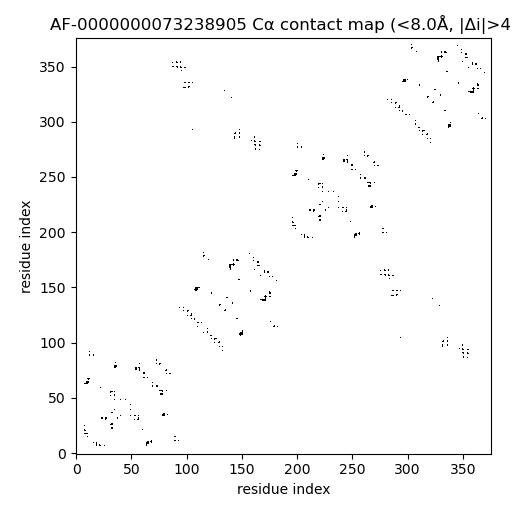82 LEU A CA 1
ATOM 686 C C . LEU A 1 82 ? 7.441 -27.969 -18.094 1 92.44 82 LEU A C 1
ATOM 688 O O . LEU A 1 82 ? 6.984 -27.625 -17 1 92.44 82 LEU A O 1
ATOM 692 N N . TRP A 1 83 ? 8.469 -27.453 -18.594 1 92.81 83 TRP A N 1
ATOM 693 C CA . TRP A 1 83 ? 9.242 -26.406 -17.938 1 92.81 83 TRP A CA 1
ATOM 694 C C . TRP A 1 83 ? 8.383 -25.172 -17.672 1 92.81 83 TRP A C 1
ATOM 696 O O . TRP A 1 83 ? 8.352 -24.656 -16.547 1 92.81 83 TRP A O 1
ATOM 706 N N . ASP A 1 84 ? 7.609 -24.781 -18.641 1 89.94 84 ASP A N 1
ATOM 707 C CA . ASP A 1 84 ? 6.734 -23.609 -18.531 1 89.94 84 ASP A CA 1
ATOM 708 C C . ASP A 1 84 ? 5.621 -23.859 -17.516 1 89.94 84 ASP A C 1
ATOM 710 O O .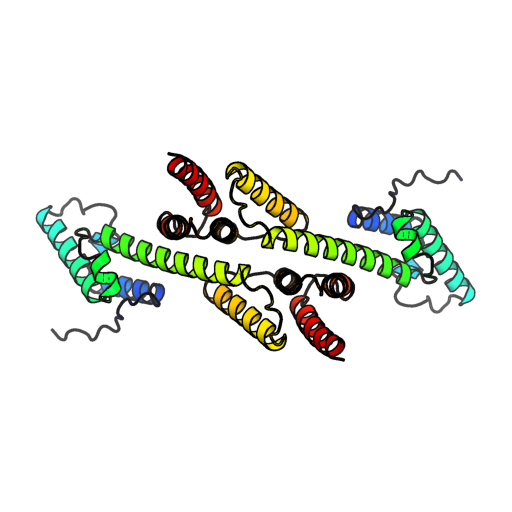 ASP A 1 84 ? 5.23 -22.938 -16.797 1 89.94 84 ASP A O 1
ATOM 714 N N . LYS A 1 85 ? 5.18 -25.078 -17.562 1 87.62 85 LYS A N 1
ATOM 715 C CA . LYS A 1 85 ? 4.109 -25.422 -16.625 1 87.62 85 LYS A CA 1
ATOM 716 C C . LYS A 1 85 ? 4.59 -25.328 -15.18 1 87.62 85 LYS A C 1
ATOM 718 O O . LYS A 1 85 ? 3.854 -24.875 -14.305 1 87.62 85 LYS A O 1
ATOM 723 N N . LEU A 1 86 ? 5.777 -25.797 -14.883 1 87.69 86 LEU A N 1
ATOM 724 C CA . LEU A 1 86 ? 6.348 -25.703 -13.547 1 87.69 86 LEU A CA 1
ATOM 725 C C . LEU A 1 86 ? 6.465 -24.25 -13.109 1 87.69 86 LEU A C 1
ATOM 727 O O . LEU A 1 86 ? 6.172 -23.922 -11.953 1 87.69 86 LEU A O 1
ATOM 731 N N . GLU A 1 87 ? 6.852 -23.438 -14.031 1 85.25 87 GLU A N 1
ATOM 732 C CA . GLU A 1 87 ? 6.949 -22 -13.758 1 85.25 87 GLU A CA 1
ATOM 733 C C . GLU A 1 87 ? 5.578 -21.406 -13.453 1 85.25 87 GLU A C 1
ATOM 735 O O . GLU A 1 87 ? 5.43 -20.609 -12.523 1 85.25 87 GLU A O 1
ATOM 740 N N . SER A 1 88 ? 4.656 -21.828 -14.211 1 82.44 88 SER A N 1
ATOM 741 C CA . SER A 1 88 ? 3.295 -21.328 -14.047 1 82.44 88 SER A CA 1
ATOM 742 C C . SER A 1 88 ? 2.699 -21.766 -12.719 1 82.44 88 SER A C 1
ATOM 744 O O . SER A 1 88 ? 2.021 -20.984 -12.047 1 82.44 88 SER A O 1
ATOM 746 N N . LEU A 1 89 ? 2.941 -23.031 -12.359 1 79.81 89 LEU A N 1
ATOM 747 C CA . LEU A 1 89 ? 2.441 -23.562 -11.094 1 79.81 89 LEU A CA 1
ATOM 748 C C . LEU A 1 89 ? 3.029 -22.797 -9.914 1 79.81 89 LEU A C 1
ATOM 750 O O . LEU A 1 89 ? 2.312 -22.469 -8.969 1 79.81 89 LEU A O 1
ATOM 754 N N . HIS A 1 90 ? 4.266 -22.578 -9.992 1 79.81 90 HIS A N 1
ATOM 755 C CA . HIS A 1 90 ? 4.918 -21.797 -8.945 1 79.81 90 HIS A CA 1
ATOM 756 C C . HIS A 1 90 ? 4.348 -20.391 -8.867 1 79.81 90 HIS A C 1
ATOM 758 O O . HIS A 1 90 ? 4.074 -19.875 -7.773 1 79.81 90 HIS A O 1
ATOM 764 N N . ALA A 1 91 ? 4.184 -19.812 -9.961 1 76.81 91 ALA A N 1
ATOM 765 C CA . ALA A 1 91 ? 3.643 -18.453 -10.008 1 76.81 91 ALA A CA 1
ATOM 766 C C . ALA A 1 91 ? 2.24 -18.406 -9.406 1 76.81 91 ALA A C 1
ATOM 768 O O . ALA A 1 91 ? 1.903 -17.484 -8.672 1 76.81 91 ALA A O 1
ATOM 769 N N . SER A 1 92 ? 1.486 -19.375 -9.742 1 77.12 92 SER A N 1
ATOM 770 C CA . SER A 1 92 ? 0.122 -19.453 -9.234 1 77.12 92 SER A CA 1
ATOM 771 C C . SER A 1 92 ? 0.108 -19.625 -7.719 1 77.12 92 SER A C 1
ATOM 773 O O . SER A 1 92 ? -0.681 -19 -7.016 1 77.12 92 SER A O 1
ATOM 775 N N . LYS A 1 93 ? 0.931 -20.516 -7.258 1 76.88 93 LYS A N 1
ATOM 776 C CA . LYS A 1 93 ? 1.02 -20.734 -5.816 1 76.88 93 LYS A CA 1
ATOM 777 C C . LYS A 1 93 ? 1.455 -19.453 -5.098 1 76.88 93 LYS A C 1
ATOM 779 O O . LYS A 1 93 ? 0.894 -19.094 -4.062 1 76.88 93 LYS A O 1
ATOM 784 N N . LEU A 1 94 ? 2.469 -18.906 -5.688 1 77.5 94 LEU A N 1
ATOM 785 C CA . LEU A 1 94 ? 2.938 -17.641 -5.133 1 77.5 94 LEU A CA 1
ATOM 786 C C . LEU A 1 94 ? 1.83 -16.594 -5.164 1 77.5 94 LEU A C 1
ATOM 788 O O . LEU A 1 94 ? 1.617 -15.883 -4.176 1 77.5 94 LEU A O 1
ATOM 792 N N . GLY A 1 95 ? 1.143 -16.531 -6.238 1 85.62 95 GLY A N 1
ATOM 793 C CA . GLY A 1 95 ? 0.031 -15.602 -6.367 1 85.62 95 GLY A CA 1
ATOM 794 C C . GLY A 1 95 ? -1.079 -15.852 -5.367 1 85.62 95 GLY A C 1
ATOM 795 O O . GLY A 1 95 ? -1.613 -14.914 -4.77 1 85.62 95 GLY A O 1
ATOM 796 N N . ASN A 1 96 ? -1.374 -17.109 -5.211 1 86.5 96 ASN A N 1
ATOM 797 C CA . ASN A 1 96 ? -2.412 -17.469 -4.246 1 86.5 96 ASN A CA 1
ATOM 798 C C . ASN A 1 96 ? -1.987 -17.125 -2.82 1 86.5 96 ASN A C 1
ATOM 800 O O . ASN A 1 96 ? -2.811 -16.703 -2.006 1 86.5 96 ASN A O 1
ATOM 804 N N . ASN A 1 97 ? -0.787 -17.391 -2.594 1 85.62 97 ASN A N 1
ATOM 805 C CA . ASN A 1 97 ? -0.27 -17.016 -1.283 1 85.62 97 ASN A CA 1
ATOM 806 C C . ASN A 1 97 ? -0.368 -15.508 -1.059 1 85.62 97 ASN A C 1
ATOM 808 O O . ASN A 1 97 ? -0.77 -15.062 0.017 1 85.62 97 ASN A O 1
ATOM 812 N N . LYS A 1 98 ? 0.022 -14.766 -2.059 1 89.56 98 LYS A N 1
ATOM 813 C CA . LYS A 1 98 ? -0.098 -13.312 -1.98 1 89.56 98 LYS A CA 1
ATOM 814 C C . LYS A 1 98 ? -1.549 -12.891 -1.771 1 89.56 98 LYS A C 1
ATOM 816 O O . LYS A 1 98 ? -1.836 -12.023 -0.945 1 89.56 98 LYS A O 1
ATOM 821 N N . LEU A 1 99 ? -2.41 -13.508 -2.516 1 91.75 99 LEU A N 1
ATOM 822 C CA . LEU A 1 99 ? -3.836 -13.219 -2.396 1 91.75 99 LEU A CA 1
ATOM 823 C C . LEU A 1 99 ? -4.324 -13.461 -0.973 1 91.75 99 LEU A C 1
ATOM 825 O O . LEU A 1 99 ? -5.023 -12.625 -0.399 1 91.75 99 LEU A O 1
ATOM 829 N N . TYR A 1 100 ? -3.908 -14.539 -0.412 1 91.31 100 TYR A N 1
ATOM 830 C CA . TYR A 1 100 ? -4.301 -14.922 0.941 1 91.31 100 TYR A CA 1
ATOM 831 C C . TYR A 1 100 ? -3.738 -13.938 1.965 1 91.31 100 TYR A C 1
ATOM 833 O O . TYR A 1 100 ? -4.445 -13.523 2.883 1 91.31 100 TYR A O 1
ATOM 841 N N . LEU A 1 101 ? -2.549 -13.578 1.861 1 92.31 101 LEU A N 1
ATOM 842 C CA . LEU A 1 101 ? -1.906 -12.664 2.805 1 92.31 101 LEU A CA 1
ATOM 843 C C . LEU A 1 101 ? -2.547 -11.281 2.75 1 92.31 101 LEU A C 1
ATOM 845 O O . LEU A 1 101 ? -2.738 -10.641 3.785 1 92.31 101 LEU A O 1
ATOM 849 N N . VAL A 1 102 ? -2.896 -10.797 1.57 1 93.44 102 VAL A N 1
ATOM 850 C CA . VAL A 1 102 ? -3.566 -9.508 1.422 1 93.44 102 VAL A CA 1
ATOM 851 C C . VAL A 1 102 ? -4.961 -9.578 2.035 1 93.44 102 VAL A C 1
ATOM 853 O O . VAL A 1 102 ? -5.41 -8.633 2.68 1 93.44 102 VAL A O 1
ATOM 856 N N . LYS A 1 103 ? -5.613 -10.648 1.858 1 93.06 103 LYS A N 1
ATOM 857 C CA . LYS A 1 103 ? -6.91 -10.859 2.5 1 93.06 103 LYS A CA 1
ATOM 858 C C . LYS A 1 103 ? -6.801 -10.719 4.016 1 93.06 103 LYS A C 1
ATOM 860 O O . LYS A 1 103 ? -7.586 -10 4.637 1 93.06 103 LYS A O 1
ATOM 865 N N . ASN A 1 104 ? -5.855 -11.453 4.582 1 91.81 104 ASN A N 1
ATOM 866 C CA . ASN A 1 104 ? -5.633 -11.367 6.02 1 91.81 104 ASN A CA 1
ATOM 867 C C . ASN A 1 104 ? -5.352 -9.938 6.465 1 91.81 104 ASN A C 1
ATOM 869 O O . ASN A 1 104 ? -5.816 -9.508 7.523 1 91.81 104 ASN A O 1
ATOM 873 N N . PHE A 1 105 ? -4.645 -9.234 5.637 1 93.31 105 PHE A N 1
ATOM 874 C CA . PHE A 1 105 ? -4.277 -7.859 5.938 1 93.31 105 PHE A CA 1
ATOM 875 C C . PHE A 1 105 ? -5.508 -6.961 5.965 1 93.31 105 PHE A C 1
ATOM 877 O O . PHE A 1 105 ? -5.695 -6.188 6.906 1 93.31 105 PHE A O 1
ATOM 884 N N . VAL A 1 106 ? -6.332 -7.023 4.961 1 89.69 106 VAL A N 1
ATOM 885 C CA . VAL A 1 106 ? -7.492 -6.148 4.852 1 89.69 106 VAL A CA 1
ATOM 886 C C . VAL A 1 106 ? -8.5 -6.48 5.953 1 89.69 106 VAL A C 1
ATOM 888 O O . VAL A 1 106 ? -9.289 -5.629 6.359 1 89.69 106 VAL A O 1
ATOM 891 N N . GLU A 1 107 ? -8.422 -7.664 6.438 1 89.5 107 GLU A N 1
ATOM 892 C CA . GLU A 1 107 ? -9.375 -8.109 7.449 1 89.5 107 GLU A CA 1
ATOM 893 C C . GLU A 1 107 ? -8.812 -7.926 8.859 1 89.5 107 GLU A C 1
ATOM 895 O O . GLU A 1 107 ? -9.406 -8.391 9.836 1 89.5 107 GLU A O 1
ATOM 900 N N . LEU A 1 108 ? -7.672 -7.301 9.008 1 90.44 108 LEU A N 1
ATOM 901 C CA . LEU A 1 108 ? -6.953 -7.188 10.273 1 90.44 108 LEU A CA 1
ATOM 902 C C . LEU A 1 108 ? -7.625 -6.176 11.195 1 90.44 108 LEU A C 1
ATOM 904 O O . LEU A 1 108 ? -7.031 -5.734 12.18 1 90.44 108 LEU A O 1
ATOM 908 N N . LYS A 1 109 ? -8.75 -5.871 11.164 1 88.56 109 LYS A N 1
ATOM 909 C CA . LYS A 1 109 ? -9.43 -4.926 12.047 1 88.56 109 LYS A CA 1
ATOM 910 C C . LYS A 1 109 ? -9.336 -5.363 13.508 1 88.56 109 LYS A C 1
ATOM 912 O O . LYS A 1 109 ? -9.391 -6.559 13.805 1 88.56 109 LYS A O 1
ATOM 917 N N . TYR A 1 110 ? -9.18 -4.395 14.289 1 89.62 110 TYR A N 1
ATOM 918 C CA . TYR A 1 110 ? -9.117 -4.645 15.727 1 89.62 110 TYR A CA 1
ATOM 919 C C . TYR A 1 110 ? -10.383 -5.332 16.219 1 89.62 110 TYR A C 1
ATOM 921 O O . TYR A 1 110 ? -11.492 -4.938 15.852 1 89.62 110 TYR A O 1
ATOM 929 N N . LYS A 1 111 ? -10.102 -6.398 16.969 1 83.5 111 LYS A N 1
ATOM 930 C CA . LYS A 1 111 ? -11.211 -7.121 17.578 1 83.5 111 LYS A CA 1
ATOM 931 C C . LYS A 1 111 ? -11.484 -6.629 19 1 83.5 111 LYS A C 1
ATOM 933 O O . LYS A 1 111 ? -10.617 -6.734 19.875 1 83.5 111 LYS A O 1
ATOM 938 N N . LYS A 1 112 ? -12.68 -6.121 19.109 1 80.62 112 LYS A N 1
ATOM 939 C CA . LYS A 1 112 ? -13.055 -5.602 20.422 1 80.62 112 LYS A CA 1
ATOM 940 C C . LY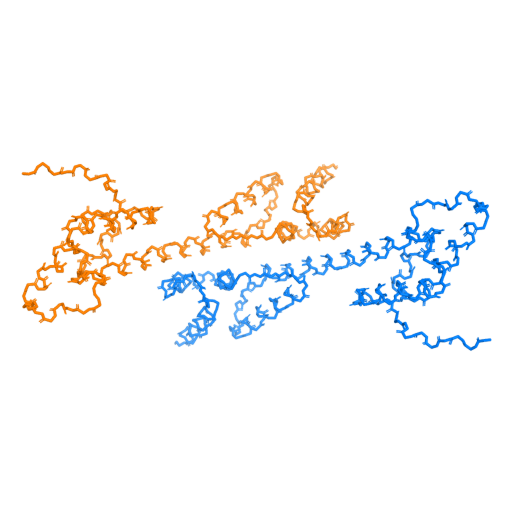S A 1 112 ? -12.828 -6.645 21.516 1 80.62 112 LYS A C 1
ATOM 942 O O . LYS A 1 112 ? -13.164 -7.816 21.344 1 80.62 112 LYS A O 1
ATOM 947 N N . GLY A 1 113 ? -12.234 -6.242 22.594 1 79.94 113 GLY A N 1
ATOM 948 C CA . GLY A 1 113 ? -12.047 -7.133 23.719 1 79.94 113 GLY A CA 1
ATOM 949 C C . GLY A 1 113 ? -10.664 -7.754 23.766 1 79.94 113 GLY A C 1
ATOM 950 O O . GLY A 1 113 ? -10.289 -8.391 24.75 1 79.94 113 GLY A O 1
ATOM 951 N N . THR A 1 114 ? -9.93 -7.641 22.766 1 84 114 THR A N 1
ATOM 952 C CA . THR A 1 114 ? -8.562 -8.164 22.766 1 84 114 THR A CA 1
ATOM 953 C C . THR A 1 114 ? -7.574 -7.086 23.203 1 84 114 THR A C 1
ATOM 955 O O . THR A 1 114 ? -7.898 -5.898 23.203 1 84 114 THR A O 1
ATOM 958 N N . LEU A 1 115 ? -6.453 -7.586 23.688 1 87.88 115 LEU A N 1
ATOM 959 C CA . LEU A 1 115 ? -5.402 -6.645 24.062 1 87.88 115 LEU A CA 1
ATOM 960 C C . LEU A 1 115 ? -4.812 -5.973 22.828 1 87.88 115 LEU A C 1
ATOM 962 O O . LEU A 1 115 ? -4.586 -6.629 21.812 1 87.88 115 LEU A O 1
ATOM 966 N N . ILE A 1 116 ? -4.57 -4.738 22.953 1 89.62 116 ILE A N 1
ATOM 967 C CA . ILE A 1 116 ? -4.023 -3.957 21.844 1 89.62 116 ILE A CA 1
ATOM 968 C C . ILE A 1 116 ? -2.654 -4.512 21.453 1 89.62 116 ILE A C 1
ATOM 970 O O . ILE A 1 116 ? -2.293 -4.516 20.281 1 89.62 116 ILE A O 1
ATOM 974 N N . LYS A 1 117 ? -1.896 -4.875 22.438 1 89.56 117 LYS A N 1
ATOM 975 C CA . LYS A 1 117 ? -0.579 -5.445 22.172 1 89.56 117 LYS A CA 1
ATOM 976 C C . LYS A 1 117 ? -0.682 -6.637 21.219 1 89.56 117 LYS A C 1
ATOM 978 O O . LYS A 1 117 ? 0.181 -6.832 20.359 1 89.56 117 LYS A O 1
ATOM 983 N N . ASN A 1 118 ? -1.707 -7.453 21.438 1 90.88 118 ASN A N 1
ATOM 984 C CA . ASN A 1 118 ? -1.936 -8.578 20.531 1 90.88 118 ASN A CA 1
ATOM 985 C C . ASN A 1 118 ? -2.254 -8.109 19.125 1 90.88 118 ASN A C 1
ATOM 987 O O . ASN A 1 118 ? -1.766 -8.688 18.141 1 90.88 118 ASN A O 1
ATOM 991 N N . HIS A 1 119 ? -3.084 -7.078 19.078 1 92.12 119 HIS A N 1
ATOM 992 C CA . HIS A 1 119 ? -3.414 -6.508 17.766 1 92.12 119 HIS A CA 1
ATOM 993 C C . HIS A 1 119 ? -2.166 -5.984 17.062 1 92.12 119 HIS A C 1
ATOM 995 O O . HIS A 1 119 ? -1.972 -6.23 15.875 1 92.12 119 HIS A O 1
ATOM 1001 N N . LEU A 1 120 ? -1.308 -5.312 17.828 1 93.06 120 LEU A N 1
ATOM 1002 C CA . LEU A 1 120 ? -0.075 -4.777 17.266 1 93.06 120 LEU A CA 1
ATOM 1003 C C . LEU A 1 120 ? 0.835 -5.902 16.781 1 93.06 120 LEU A C 1
ATOM 1005 O O . LEU A 1 120 ? 1.471 -5.789 15.734 1 93.06 120 LEU A O 1
ATOM 1009 N N . SER A 1 121 ? 0.885 -6.992 17.516 1 92.62 121 SER A N 1
ATOM 1010 C CA . SER A 1 121 ? 1.686 -8.148 17.125 1 92.62 121 SER A CA 1
ATOM 1011 C C . SER A 1 121 ? 1.145 -8.797 15.859 1 92.62 121 SER A C 1
ATOM 1013 O O . SER A 1 121 ? 1.913 -9.164 14.961 1 92.62 121 SER A O 1
ATOM 1015 N N . GLU A 1 122 ? -0.149 -8.945 15.805 1 91.62 122 GLU A N 1
ATOM 1016 C CA . GLU A 1 122 ? -0.781 -9.508 14.617 1 91.62 122 GLU A CA 1
ATOM 1017 C C . GLU A 1 122 ? -0.541 -8.625 13.398 1 91.62 122 GLU A C 1
ATOM 1019 O O . GLU A 1 122 ? -0.26 -9.125 12.305 1 91.62 122 GLU A O 1
ATOM 1024 N N . PHE A 1 123 ? -0.672 -7.348 13.656 1 94 123 PHE A N 1
ATOM 1025 C CA . PHE A 1 123 ? -0.436 -6.375 12.594 1 94 123 PHE A CA 1
ATOM 1026 C C . PHE A 1 123 ? 0.987 -6.488 12.062 1 94 123 PHE A C 1
ATOM 1028 O O . PHE A 1 123 ? 1.193 -6.605 10.852 1 94 123 PHE A O 1
ATOM 1035 N N . GLN A 1 124 ? 1.902 -6.523 12.953 1 91.75 124 GLN A N 1
ATOM 1036 C CA . GLN A 1 124 ? 3.305 -6.648 12.57 1 91.75 124 GLN A CA 1
ATOM 1037 C C . GLN A 1 124 ? 3.566 -7.973 11.859 1 91.75 124 GLN A C 1
ATOM 1039 O O . GLN A 1 124 ? 4.289 -8.016 10.859 1 91.75 124 GLN A O 1
ATOM 1044 N N . GLY A 1 125 ? 3.049 -9.016 12.344 1 91.94 125 GLY A N 1
ATOM 1045 C CA . GLY A 1 125 ? 3.188 -10.32 11.719 1 91.94 125 GLY A CA 1
ATOM 1046 C C . GLY A 1 125 ? 2.666 -10.359 10.297 1 91.94 125 GLY A C 1
ATOM 1047 O O . GLY A 1 125 ? 3.312 -10.922 9.406 1 91.94 125 GLY A O 1
ATOM 1048 N N . CYS A 1 126 ? 1.513 -9.773 10.102 1 92.25 126 CYS A N 1
ATOM 1049 C CA . CYS A 1 126 ? 0.911 -9.727 8.773 1 92.25 126 CYS A CA 1
ATOM 1050 C C . CYS A 1 126 ? 1.812 -8.992 7.797 1 92.25 126 CYS A C 1
ATOM 1052 O O . CYS A 1 126 ? 2.057 -9.469 6.688 1 92.25 126 CYS A O 1
ATOM 1054 N N . PHE A 1 127 ? 2.312 -7.867 8.258 1 90.62 127 PHE A N 1
ATOM 1055 C CA . PHE A 1 127 ? 3.178 -7.059 7.406 1 90.62 127 PHE A CA 1
ATOM 1056 C C . PHE A 1 127 ? 4.473 -7.801 7.098 1 90.62 127 PHE A C 1
ATOM 1058 O O . PHE A 1 127 ? 4.965 -7.75 5.969 1 90.62 127 PHE A O 1
ATOM 1065 N N . ASP A 1 128 ? 5.047 -8.477 8.094 1 90 128 ASP A N 1
ATOM 1066 C CA . ASP A 1 128 ? 6.262 -9.258 7.887 1 90 128 ASP A CA 1
ATOM 1067 C C . ASP A 1 128 ? 6.047 -10.336 6.828 1 90 128 ASP A C 1
ATOM 1069 O O . ASP A 1 128 ? 6.914 -10.57 5.984 1 90 128 ASP A O 1
ATOM 1073 N N . GLN A 1 129 ? 4.949 -10.977 6.871 1 90.62 129 GLN A N 1
ATOM 1074 C CA . GLN A 1 129 ? 4.613 -12.008 5.898 1 90.62 129 GLN A CA 1
ATOM 1075 C C . GLN A 1 129 ? 4.484 -11.422 4.496 1 90.62 129 GLN A C 1
ATOM 1077 O O . GLN A 1 129 ? 4.984 -11.992 3.527 1 90.62 129 GLN A O 1
ATOM 1082 N N . LEU A 1 130 ? 3.816 -10.258 4.395 1 91.62 130 LEU A N 1
ATOM 1083 C CA . LEU A 1 130 ? 3.66 -9.594 3.105 1 91.62 130 LEU A CA 1
ATOM 1084 C C . LEU A 1 130 ? 5.016 -9.203 2.529 1 91.62 130 LEU A C 1
ATOM 1086 O O . LEU A 1 130 ? 5.273 -9.398 1.339 1 91.62 130 LEU A O 1
ATOM 1090 N N . SER A 1 131 ? 5.883 -8.68 3.412 1 89.38 131 SER A N 1
ATOM 1091 C CA . SER A 1 131 ? 7.23 -8.312 2.996 1 89.38 131 SER A CA 1
ATOM 1092 C C . SER A 1 131 ? 8 -9.531 2.488 1 89.38 131 SER A C 1
ATOM 1094 O O . SER A 1 131 ? 8.797 -9.422 1.551 1 89.38 131 SER A O 1
ATOM 1096 N N . GLY A 1 132 ? 7.746 -10.656 3.082 1 83.69 132 GLY A N 1
ATOM 1097 C CA . GLY A 1 132 ? 8.398 -11.898 2.705 1 83.69 132 GLY A CA 1
ATOM 1098 C C . GLY A 1 132 ? 8.055 -12.344 1.297 1 83.69 132 GLY A C 1
ATOM 1099 O O . GLY A 1 132 ? 8.797 -13.117 0.685 1 83.69 132 GLY A O 1
ATOM 1100 N N . VAL A 1 133 ? 6.926 -11.891 0.793 1 85.12 133 VAL A N 1
ATOM 1101 C CA . VAL A 1 133 ? 6.527 -12.258 -0.562 1 85.12 133 VAL A CA 1
ATOM 1102 C C . VAL A 1 133 ? 6.641 -11.047 -1.48 1 85.12 133 VAL A C 1
ATOM 1104 O O . VAL A 1 133 ? 5.875 -10.906 -2.438 1 85.12 133 VAL A O 1
ATOM 1107 N N . ASP A 1 134 ? 7.379 -10.078 -1.11 1 85.19 134 ASP A N 1
ATOM 1108 C CA . ASP A 1 134 ? 7.812 -8.922 -1.895 1 85.19 134 ASP A CA 1
ATOM 1109 C C . ASP A 1 134 ? 6.684 -7.906 -2.045 1 85.19 134 ASP A C 1
ATOM 1111 O O . ASP A 1 134 ? 6.566 -7.254 -3.084 1 85.19 134 ASP A O 1
ATOM 1115 N N . ILE A 1 135 ? 5.758 -7.891 -1.159 1 89.25 135 ILE A N 1
ATOM 1116 C CA . ILE A 1 135 ? 4.789 -6.809 -1.029 1 89.25 135 ILE A CA 1
ATOM 1117 C C . ILE A 1 135 ? 5.23 -5.855 0.081 1 89.25 135 ILE A C 1
ATOM 1119 O O . ILE A 1 135 ? 5.258 -6.23 1.255 1 89.25 135 ILE A O 1
ATOM 1123 N N . LYS A 1 136 ? 5.555 -4.691 -0.333 1 88 136 LYS A N 1
ATOM 1124 C CA . LYS A 1 136 ? 6.09 -3.738 0.636 1 88 136 LYS A CA 1
ATOM 1125 C C . LYS A 1 136 ? 5.227 -2.482 0.705 1 88 136 LYS A C 1
ATOM 1127 O O . LYS A 1 136 ? 4.734 -2.004 -0.319 1 88 136 LYS A O 1
ATOM 1132 N N . PHE A 1 137 ? 5.004 -2.021 1.894 1 90.06 137 PHE A N 1
ATOM 1133 C CA . PHE A 1 137 ? 4.266 -0.792 2.152 1 90.06 137 PHE A CA 1
ATOM 1134 C C . PHE A 1 137 ? 5.191 0.292 2.693 1 90.06 137 PHE A C 1
ATOM 1136 O O . PHE A 1 137 ? 6.145 -0.002 3.414 1 90.06 137 PHE A O 1
ATOM 1143 N N . ASP A 1 138 ? 4.879 1.482 2.311 1 88.62 138 ASP A N 1
ATOM 1144 C CA . ASP A 1 138 ? 5.496 2.627 2.975 1 88.62 138 ASP A CA 1
ATOM 1145 C C . ASP A 1 138 ? 5.129 2.668 4.457 1 88.62 138 ASP A C 1
ATOM 1147 O O . ASP A 1 138 ? 3.979 2.42 4.82 1 88.62 138 ASP A O 1
ATOM 1151 N N . GLU A 1 139 ? 6.109 3.027 5.223 1 85.31 139 GLU A N 1
ATOM 1152 C CA . GLU A 1 139 ? 5.887 3.035 6.664 1 85.31 139 GLU A CA 1
ATOM 1153 C C . GLU A 1 139 ? 4.781 4.016 7.047 1 85.31 139 GLU A C 1
ATOM 1155 O O . GLU A 1 139 ? 4.02 3.768 7.984 1 85.31 139 GLU A O 1
ATOM 1160 N N . ASP A 1 140 ? 4.699 5.145 6.371 1 84.75 140 ASP A N 1
ATOM 1161 C CA . ASP A 1 140 ? 3.637 6.113 6.625 1 84.75 140 ASP A CA 1
ATOM 1162 C C . ASP A 1 140 ? 2.262 5.508 6.352 1 84.75 140 ASP A C 1
ATOM 1164 O O . ASP A 1 140 ? 1.335 5.676 7.145 1 84.75 140 ASP A O 1
ATOM 1168 N N . LEU A 1 141 ? 2.285 4.785 5.262 1 91.12 141 LEU A N 1
ATOM 1169 C CA . LEU A 1 141 ? 1.026 4.152 4.891 1 91.12 141 LEU A CA 1
ATOM 1170 C C . LEU A 1 141 ? 0.639 3.078 5.902 1 91.12 141 LEU A C 1
ATOM 1172 O O . LEU A 1 141 ? -0.532 2.963 6.273 1 91.12 141 LEU A O 1
ATOM 1176 N N . LEU A 1 142 ? 1.616 2.367 6.375 1 92.69 142 LEU A N 1
ATOM 1177 C CA . LEU A 1 142 ? 1.347 1.34 7.375 1 92.69 142 LEU A CA 1
ATOM 1178 C C . LEU A 1 142 ? 0.786 1.957 8.648 1 92.69 142 LEU A C 1
ATOM 1180 O O . LEU A 1 142 ? -0.116 1.394 9.273 1 92.69 142 LEU A O 1
ATOM 1184 N N . GLY A 1 143 ? 1.364 3.092 9.031 1 93.19 143 GLY A N 1
ATOM 1185 C CA . GLY A 1 143 ? 0.827 3.803 10.18 1 93.19 143 GLY A CA 1
ATOM 1186 C C . GLY A 1 143 ? -0.629 4.195 10.008 1 93.19 143 GLY A C 1
ATOM 1187 O O . GLY A 1 143 ? -1.424 4.07 10.945 1 93.19 143 GLY A O 1
ATOM 1188 N N . LEU A 1 144 ? -0.967 4.637 8.828 1 93.25 144 LEU A N 1
ATOM 1189 C CA . LEU A 1 144 ? -2.344 5.02 8.539 1 93.25 144 LEU A CA 1
ATOM 1190 C C . LEU A 1 144 ? -3.27 3.811 8.594 1 93.25 144 LEU A C 1
ATOM 1192 O O . LEU A 1 144 ? -4.379 3.898 9.117 1 93.25 144 LEU A O 1
ATOM 1196 N N . PHE A 1 145 ? -2.822 2.66 8.07 1 95.06 145 PHE A N 1
ATOM 1197 C CA . PHE A 1 145 ? -3.602 1.431 8.156 1 95.06 145 PHE A CA 1
ATOM 1198 C C . PHE A 1 145 ? -3.838 1.036 9.609 1 95.06 145 PHE A C 1
ATOM 1200 O O . PHE A 1 145 ? -4.965 0.712 9.992 1 95.06 145 PHE A O 1
ATOM 1207 N N . LEU A 1 146 ? -2.771 1.073 10.367 1 94.56 146 LEU A N 1
ATOM 1208 C CA . LEU A 1 146 ? -2.877 0.71 11.773 1 94.56 146 LEU A CA 1
ATOM 1209 C C . LEU A 1 146 ? -3.967 1.523 12.469 1 94.56 146 LEU A C 1
ATOM 1211 O O . LEU A 1 146 ? -4.805 0.967 13.18 1 94.56 146 LEU A O 1
ATOM 1215 N N . LEU A 1 147 ? -3.996 2.781 12.234 1 94.06 147 LEU A N 1
ATOM 1216 C CA . LEU A 1 147 ? -4.984 3.668 12.836 1 94.06 147 LEU A CA 1
ATOM 1217 C C . LEU A 1 147 ? -6.387 3.34 12.328 1 94.06 147 LEU A C 1
ATOM 1219 O O . LEU A 1 147 ? -7.344 3.344 13.109 1 94.06 147 LEU A O 1
ATOM 1223 N N . ASN A 1 148 ? -6.5 2.998 11.055 1 93.81 148 ASN A N 1
ATOM 1224 C CA . ASN A 1 148 ? -7.809 2.738 10.461 1 93.81 148 ASN A CA 1
ATOM 1225 C C . ASN A 1 148 ? -8.336 1.358 10.844 1 93.81 148 ASN A C 1
ATOM 1227 O O . ASN A 1 148 ? -9.523 1.077 10.688 1 93.81 148 ASN A O 1
ATOM 1231 N N . PHE A 1 149 ? -7.484 0.494 11.32 1 93.12 149 PHE A N 1
ATOM 1232 C CA . PHE A 1 149 ? -7.902 -0.84 11.734 1 93.12 149 PHE A CA 1
ATOM 1233 C C . PHE A 1 149 ? -8.477 -0.812 13.148 1 93.12 149 PHE A C 1
ATOM 1235 O O . PHE A 1 149 ? -9.031 -1.805 13.617 1 93.12 149 PHE A O 1
ATOM 1242 N N . LEU A 1 150 ? -8.398 0.357 13.789 1 92.19 150 LEU A N 1
ATOM 1243 C CA . LEU A 1 150 ? -9 0.535 15.109 1 92.19 150 LEU A CA 1
ATOM 1244 C C . LEU A 1 150 ? -10.492 0.794 14.992 1 92.19 150 LEU A C 1
ATOM 1246 O O . LEU A 1 150 ? -10.961 1.302 13.969 1 92.19 150 LEU A O 1
ATOM 1250 N N . PRO A 1 151 ? -11.188 0.386 15.984 1 88.88 151 PRO A N 1
ATOM 1251 C CA . PRO A 1 151 ? -12.641 0.575 15.93 1 88.88 151 PRO A CA 1
ATOM 1252 C C . PRO A 1 151 ? -13.047 2.047 15.922 1 88.88 151 PRO A C 1
ATOM 1254 O O . PRO A 1 151 ? -12.219 2.918 16.219 1 88.88 151 PRO A O 1
ATOM 1257 N N . ASN A 1 152 ? -14.312 2.312 15.625 1 87.5 152 ASN A N 1
ATOM 1258 C CA . ASN A 1 152 ? -14.844 3.666 15.516 1 87.5 152 ASN A CA 1
ATOM 1259 C C . ASN A 1 152 ? -14.727 4.426 16.828 1 87.5 152 ASN A C 1
ATOM 1261 O O . ASN A 1 152 ? -14.641 5.652 16.844 1 87.5 152 ASN A O 1
ATOM 1265 N N . SER A 1 153 ? -14.719 3.752 17.922 1 88.69 153 SER A N 1
ATOM 1266 C CA . SER A 1 153 ? -14.586 4.375 19.234 1 88.69 153 SER A CA 1
ATOM 1267 C C . SER A 1 153 ? -13.242 5.07 19.391 1 88.69 153 SER A C 1
ATOM 1269 O O . SER A 1 153 ? -13.039 5.855 20.312 1 88.69 153 SER A O 1
ATOM 1271 N N . TRP A 1 154 ? -12.305 4.82 18.453 1 90.5 154 TRP A N 1
ATOM 1272 C CA . TRP A 1 154 ? -10.961 5.395 18.531 1 90.5 154 TRP A CA 1
ATOM 1273 C C . TRP A 1 154 ? -10.836 6.586 17.578 1 90.5 154 TRP A C 1
ATOM 1275 O O . TRP A 1 154 ? -9.734 7.098 17.359 1 90.5 154 TRP A O 1
ATOM 1285 N N . GLU A 1 155 ? -11.875 7.031 17.062 1 90.88 155 GLU A N 1
ATOM 1286 C CA . GLU A 1 155 ? -11.844 8.039 16 1 90.88 155 GLU A CA 1
ATOM 1287 C C . GLU A 1 155 ? -11.164 9.32 16.484 1 90.88 155 GLU A C 1
ATOM 1289 O O . GLU A 1 155 ? -10.344 9.898 15.758 1 90.88 155 GLU A O 1
ATOM 1294 N N . THR A 1 156 ? -11.539 9.805 17.688 1 90 156 THR A N 1
ATOM 1295 C CA . THR A 1 156 ? -10.93 11.016 18.234 1 90 156 THR A CA 1
ATOM 1296 C C . THR A 1 156 ? -9.414 10.852 18.359 1 90 156 THR A C 1
ATOM 1298 O O . THR A 1 156 ? -8.664 11.766 18.016 1 90 156 THR A O 1
ATOM 1301 N N . PHE A 1 157 ? -8.984 9.703 18.859 1 92.44 157 PHE A N 1
ATOM 1302 C CA . PHE A 1 157 ? -7.559 9.398 18.984 1 92.44 157 PHE A CA 1
ATOM 1303 C C . PHE A 1 157 ? -6.898 9.391 17.609 1 92.44 157 PHE A C 1
ATOM 1305 O O . PHE A 1 157 ? -5.809 9.938 17.438 1 92.44 157 PHE A O 1
ATOM 1312 N N . GLN A 1 158 ? -7.5 8.758 16.547 1 92.44 158 GLN A N 1
ATOM 1313 C CA . GLN A 1 158 ? -6.965 8.672 15.195 1 92.44 158 GLN A CA 1
ATOM 1314 C C . GLN A 1 158 ? -6.664 10.055 14.633 1 92.44 158 GLN A C 1
ATOM 1316 O O . GLN A 1 158 ? -5.562 10.305 14.141 1 92.44 158 GLN A O 1
ATOM 1321 N N . VAL A 1 159 ? -7.578 10.938 14.836 1 87 159 VAL A N 1
ATOM 1322 C CA . VAL A 1 159 ? -7.441 12.297 14.32 1 87 159 VAL A CA 1
ATOM 1323 C C . VAL A 1 159 ? -6.355 13.039 15.094 1 87 159 VAL A C 1
ATOM 1325 O O . VAL A 1 159 ? -5.531 13.742 14.508 1 87 159 VAL A O 1
ATOM 1328 N N . SER A 1 160 ? -6.359 12.875 16.391 1 87.94 160 SER A N 1
ATOM 1329 C CA . SER A 1 160 ? -5.371 13.547 17.219 1 87.94 160 SER A CA 1
ATOM 1330 C C . SER A 1 160 ? -3.955 13.086 16.891 1 87.94 160 SER A C 1
ATOM 1332 O O . SER A 1 160 ? -3.004 13.859 16.969 1 87.94 160 SER A O 1
ATOM 1334 N N . MET A 1 161 ? -3.811 11.789 16.547 1 88.06 161 MET A N 1
ATOM 1335 C CA . MET A 1 161 ? -2.508 11.203 16.25 1 88.06 161 MET A CA 1
ATOM 1336 C C . MET A 1 161 ? -1.889 11.867 15.016 1 88.06 161 MET A C 1
ATOM 1338 O O . MET A 1 161 ? -0.671 12.047 14.953 1 88.06 161 MET A O 1
ATOM 1342 N N . ILE A 1 162 ? -2.668 12.234 14.008 1 85.12 162 ILE A N 1
ATOM 1343 C CA . ILE A 1 162 ? -2.201 12.875 12.781 1 85.12 162 ILE A CA 1
ATOM 1344 C C . ILE A 1 162 ? -1.559 14.219 13.117 1 85.12 162 ILE A C 1
ATOM 1346 O O . ILE A 1 162 ? -0.586 14.625 12.477 1 85.12 162 ILE A O 1
ATOM 1350 N N . GLY A 1 163 ? -2.078 14.875 14.156 1 76.69 163 GLY A N 1
ATOM 1351 C CA . GLY A 1 163 ? -1.564 16.172 14.562 1 76.69 163 GLY A CA 1
ATOM 1352 C C . GLY A 1 163 ? -0.256 16.078 15.328 1 76.69 163 GLY A C 1
ATOM 1353 O O . GLY A 1 163 ? 0.447 17.078 15.477 1 76.69 163 GLY A O 1
ATOM 1354 N N . VAL A 1 164 ? 0.064 14.922 15.828 1 70 164 VAL A N 1
ATOM 1355 C CA . VAL A 1 164 ? 1.228 14.773 16.688 1 70 164 VAL A CA 1
ATOM 1356 C C . VAL A 1 164 ? 2.504 14.812 15.859 1 70 164 VAL A C 1
ATOM 1358 O O . VAL A 1 164 ? 3.488 15.445 16.25 1 70 164 VAL A O 1
ATOM 1361 N N . ALA A 1 165 ? 2.523 14.133 14.805 1 65.44 165 ALA A N 1
ATOM 1362 C CA . ALA A 1 165 ? 3.715 14.109 13.953 1 65.44 165 ALA A CA 1
ATOM 1363 C C . ALA A 1 165 ? 3.338 14.102 12.477 1 65.44 165 ALA A C 1
ATOM 1365 O O . ALA A 1 165 ? 2.291 13.57 12.102 1 65.44 165 ALA A O 1
ATOM 1366 N N . PRO A 1 166 ? 4.215 14.914 11.836 1 67.31 166 PRO A N 1
ATOM 1367 C CA . PRO A 1 166 ? 3.977 14.844 10.391 1 67.31 166 PRO A CA 1
ATOM 1368 C C . PRO A 1 166 ? 4.055 13.414 9.844 1 67.31 166 PRO A C 1
ATOM 1370 O O . PRO A 1 166 ? 4.812 12.594 10.367 1 67.31 166 PRO A O 1
ATOM 1373 N N . ILE 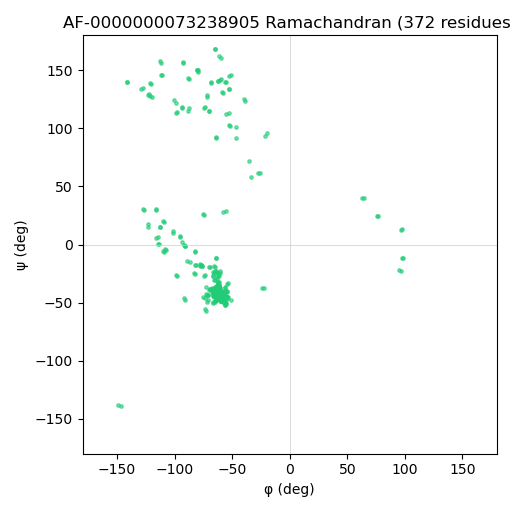A 1 167 ? 3.092 13.172 8.922 1 68.81 167 ILE A N 1
ATOM 1374 C CA . ILE A 1 167 ? 3.16 11.883 8.242 1 68.81 167 ILE A CA 1
ATOM 1375 C C . ILE A 1 167 ? 4.438 11.805 7.41 1 68.81 167 ILE A C 1
ATOM 1377 O O . ILE A 1 167 ? 4.625 12.586 6.477 1 68.81 167 ILE A O 1
ATOM 1381 N N . GLY A 1 168 ? 5.441 11.32 7.918 1 66.94 168 GLY A N 1
ATOM 1382 C CA . GLY A 1 168 ? 6.762 11.141 7.336 1 66.94 168 GLY A CA 1
ATOM 1383 C C . GLY A 1 168 ? 7.496 9.93 7.875 1 66.94 168 GLY A C 1
ATOM 1384 O O . GLY A 1 168 ? 6.871 8.914 8.195 1 66.94 168 GLY A O 1
ATOM 1385 N N . ASP A 1 169 ? 8.727 10.305 8.055 1 64.94 169 ASP A N 1
ATOM 1386 C CA . ASP A 1 169 ? 9.617 9.219 8.43 1 64.94 169 ASP A CA 1
ATOM 1387 C C . ASP A 1 169 ? 9.328 8.727 9.844 1 64.94 169 ASP A C 1
ATOM 1389 O O . ASP A 1 169 ? 9.234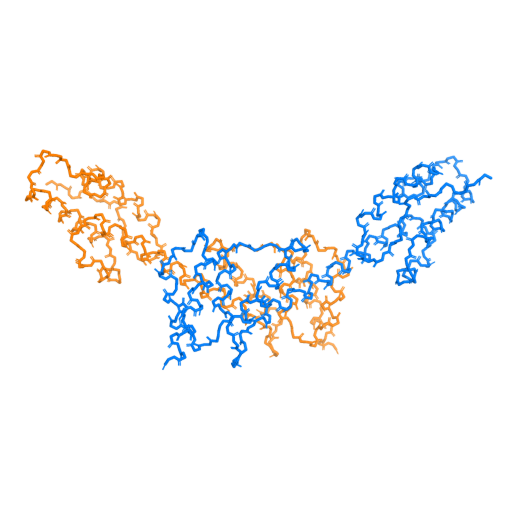 9.523 10.773 1 64.94 169 ASP A O 1
ATOM 1393 N N . SER A 1 170 ? 8.883 7.539 10.148 1 81.31 170 SER A N 1
ATOM 1394 C CA . SER A 1 170 ? 8.727 6.797 11.391 1 81.31 170 SER A CA 1
ATOM 1395 C C . SER A 1 170 ? 7.305 6.902 11.93 1 81.31 170 SER A C 1
ATOM 1397 O O . SER A 1 170 ? 7.078 6.793 13.133 1 81.31 170 SER A O 1
ATOM 1399 N N . PHE A 1 171 ? 6.441 7.383 11.117 1 87.81 171 PHE A N 1
ATOM 1400 C CA . PHE A 1 171 ? 5.07 7.559 11.578 1 87.81 171 PHE A CA 1
ATOM 1401 C C . PHE A 1 171 ? 4.52 6.25 12.141 1 87.81 171 PHE A C 1
ATOM 1403 O O . PHE A 1 171 ? 3.764 6.258 13.117 1 87.81 171 PHE A O 1
ATOM 1410 N N . LEU A 1 172 ? 4.949 5.172 11.555 1 91.06 172 LEU A N 1
ATOM 1411 C CA . LEU A 1 172 ? 4.477 3.885 12.047 1 91.06 172 LEU A CA 1
ATOM 1412 C C . LEU A 1 172 ? 4.875 3.684 13.508 1 91.06 172 LEU A C 1
ATOM 1414 O O . LEU A 1 172 ? 4.055 3.258 14.328 1 91.06 172 LEU A O 1
ATOM 1418 N N . GLN A 1 173 ? 6.062 4.031 13.797 1 91 173 GLN A N 1
ATOM 1419 C CA . GLN A 1 173 ? 6.547 3.859 15.164 1 91 173 GLN A CA 1
ATOM 1420 C C . GLN A 1 173 ? 5.805 4.781 16.125 1 91 173 GLN A C 1
ATOM 1422 O O . GLN A 1 173 ? 5.465 4.379 17.234 1 91 173 GLN A O 1
ATOM 1427 N N . ILE A 1 174 ? 5.574 5.922 15.773 1 90.25 174 ILE A N 1
ATOM 1428 C CA . ILE A 1 174 ? 4.844 6.891 16.578 1 90.25 174 ILE A CA 1
ATOM 1429 C C . ILE A 1 174 ? 3.412 6.406 16.797 1 90.25 174 ILE A C 1
ATOM 1431 O O . ILE A 1 174 ? 2.893 6.457 17.922 1 90.25 174 ILE A O 1
ATOM 1435 N N . ALA A 1 175 ? 2.793 5.949 15.734 1 92.69 175 ALA A N 1
ATOM 1436 C CA . ALA A 1 175 ? 1.43 5.434 15.82 1 92.69 175 ALA A CA 1
ATOM 1437 C C . ALA A 1 175 ? 1.354 4.254 16.781 1 92.69 175 ALA A C 1
ATOM 1439 O O . ALA A 1 175 ? 0.444 4.176 17.609 1 92.69 175 ALA A O 1
ATOM 1440 N N . LYS A 1 176 ? 2.312 3.32 16.656 1 92.19 176 LYS A N 1
ATOM 1441 C CA . LYS A 1 176 ? 2.348 2.156 17.531 1 92.19 176 LYS A CA 1
ATOM 1442 C C . LYS A 1 176 ? 2.43 2.58 19 1 92.19 176 LYS A C 1
ATOM 1444 O O . LYS A 1 176 ? 1.672 2.088 19.844 1 92.19 176 LYS A O 1
ATOM 1449 N N . SER A 1 177 ? 3.357 3.455 19.25 1 91.75 177 SER A N 1
ATOM 1450 C CA . SER A 1 177 ? 3.521 3.955 20.609 1 91.75 177 SER A CA 1
ATOM 1451 C C . SER A 1 177 ? 2.266 4.68 21.094 1 91.75 177 SER A C 1
ATOM 1453 O O . SER A 1 177 ? 1.856 4.527 22.234 1 91.75 177 SER A O 1
ATOM 1455 N N . GLY A 1 178 ? 1.703 5.492 20.234 1 92.38 178 GLY A N 1
ATOM 1456 C CA . GLY A 1 178 ? 0.484 6.211 20.562 1 92.38 178 GLY A CA 1
ATOM 1457 C C . GLY A 1 178 ? -0.669 5.293 20.922 1 92.38 178 GLY A C 1
ATOM 1458 O O . GLY A 1 178 ? -1.398 5.555 21.875 1 92.38 178 GLY A O 1
ATOM 1459 N N . VAL A 1 179 ? -0.841 4.246 20.188 1 92.94 179 VAL A N 1
ATOM 1460 C CA . VAL A 1 179 ? -1.928 3.295 20.391 1 92.94 179 VAL A CA 1
ATOM 1461 C C . VAL A 1 179 ? -1.763 2.619 21.75 1 92.94 179 VAL A C 1
ATOM 1463 O O . VAL A 1 179 ? -2.734 2.455 22.5 1 92.94 179 VAL A O 1
ATOM 1466 N N . LEU A 1 180 ? -0.578 2.268 22.062 1 92.62 180 LEU A N 1
ATOM 1467 C CA . LEU A 1 180 ? -0.299 1.632 23.344 1 92.62 180 LEU A CA 1
ATOM 1468 C C . LEU A 1 180 ? -0.611 2.576 24.5 1 92.62 180 LEU A C 1
ATOM 1470 O O . LEU A 1 180 ? -1.226 2.174 25.5 1 92.62 180 LEU A O 1
ATOM 1474 N N . ASN A 1 181 ? -0.183 3.799 24.406 1 90.94 181 ASN A N 1
ATOM 1475 C CA . ASN A 1 181 ? -0.446 4.805 25.422 1 90.94 181 ASN A CA 1
ATOM 1476 C C . ASN A 1 181 ? -1.941 5.055 25.594 1 90.94 181 ASN A C 1
ATOM 1478 O O . ASN A 1 181 ? -2.426 5.203 26.719 1 90.94 181 ASN A O 1
ATOM 1482 N N . GLU A 1 182 ? -2.627 5.086 24.453 1 90.06 182 GLU A N 1
ATOM 1483 C CA . GLU A 1 182 ? -4.066 5.336 24.484 1 90.06 182 GLU A CA 1
ATOM 1484 C C . GLU A 1 182 ? -4.809 4.195 25.172 1 90.06 182 GLU A C 1
ATOM 1486 O O . GLU A 1 182 ? -5.773 4.426 25.906 1 90.06 182 GLU A O 1
ATOM 1491 N N . GLU A 1 183 ? -4.391 2.963 24.938 1 87.44 183 GLU A N 1
ATOM 1492 C CA . GLU A 1 183 ? -4.996 1.819 25.609 1 87.44 183 GLU A CA 1
ATOM 1493 C C . GLU A 1 183 ? -4.891 1.956 27.125 1 87.44 183 GLU A C 1
ATOM 1495 O O . GLU A 1 183 ? -5.844 1.652 27.859 1 87.44 183 GLU A O 1
ATOM 1500 N N . MET A 1 184 ? -3.727 2.398 27.547 1 86.94 184 MET A N 1
ATOM 1501 C CA . MET A 1 184 ? -3.51 2.598 28.969 1 86.94 184 MET A CA 1
ATOM 1502 C C . MET A 1 184 ? -4.453 3.66 29.516 1 86.94 184 MET A C 1
ATOM 1504 O O . MET A 1 184 ? -4.984 3.512 30.625 1 86.94 184 MET A O 1
ATOM 1508 N N . ARG A 1 185 ? -4.719 4.617 28.781 1 85.88 185 ARG A N 1
ATOM 1509 C CA . ARG A 1 185 ? -5.605 5.703 29.188 1 85.88 185 ARG A CA 1
ATOM 1510 C C . ARG A 1 185 ? -7.055 5.227 29.266 1 85.88 185 ARG A C 1
ATOM 1512 O O . ARG A 1 185 ? -7.801 5.637 30.156 1 85.88 185 ARG A O 1
ATOM 1519 N N . ARG A 1 186 ? -7.469 4.406 28.359 1 84.44 186 ARG A N 1
ATOM 1520 C CA . ARG A 1 186 ? -8.844 3.926 28.281 1 84.44 186 ARG A CA 1
ATOM 1521 C C . ARG A 1 186 ? -9.133 2.912 29.375 1 84.44 186 ARG A C 1
ATOM 1523 O O . ARG A 1 186 ? -10.289 2.682 29.734 1 84.44 186 ARG A O 1
ATOM 1530 N N . LYS A 1 187 ? -8.227 2.268 29.828 1 78.31 187 LYS A N 1
ATOM 1531 C CA . LYS A 1 187 ? -8.391 1.295 30.906 1 78.31 187 LYS A CA 1
ATOM 1532 C C . LYS A 1 187 ? -8.539 1.99 32.25 1 78.31 187 LYS A C 1
ATOM 1534 O O . LYS A 1 187 ? -9.078 1.413 33.219 1 78.31 187 LYS A O 1
ATOM 1539 N N . ILE A 1 188 ? -8.156 3.168 32.281 1 65.06 188 ILE A N 1
ATOM 1540 C CA . ILE A 1 188 ? -8.312 3.895 33.562 1 65.06 188 ILE A CA 1
ATOM 1541 C C . ILE A 1 188 ? -9.703 4.516 33.625 1 65.06 188 ILE A C 1
ATOM 1543 O O . ILE A 1 188 ? -10.352 4.477 34.688 1 65.06 188 ILE A O 1
ATOM 1547 N N . MET B 1 1 ? 2.699 55.375 -1.909 1 34.19 1 MET B N 1
ATOM 1548 C CA . MET B 1 1 ? 3.49 54.375 -2.641 1 34.19 1 MET B CA 1
ATOM 1549 C C . MET B 1 1 ? 2.613 53.219 -3.109 1 34.19 1 MET B C 1
ATOM 1551 O O . MET B 1 1 ? 1.67 52.844 -2.42 1 34.19 1 MET B O 1
ATOM 1555 N N . MET B 1 2 ? 2.283 53.031 -4.336 1 43 2 MET B N 1
ATOM 1556 C CA . MET B 1 2 ? 1.34 52.188 -5.078 1 43 2 MET B CA 1
ATOM 1557 C C . MET B 1 2 ? 1.392 50.75 -4.598 1 43 2 MET B C 1
ATOM 1559 O O . MET B 1 2 ? 2.473 50.156 -4.449 1 43 2 MET B O 1
ATOM 1563 N N . GLU B 1 3 ? 0.622 50.188 -3.633 1 45.31 3 GLU B N 1
ATOM 1564 C CA . GLU B 1 3 ? 0.377 48.906 -2.996 1 45.31 3 GLU B CA 1
ATOM 1565 C C . GLU B 1 3 ? 0.548 47.75 -3.988 1 45.31 3 GLU B C 1
ATOM 1567 O O . GLU B 1 3 ? -0.164 47.688 -4.992 1 45.31 3 GLU B O 1
ATOM 1572 N N . ALA B 1 4 ? 1.689 47.688 -4.535 1 46.62 4 ALA B N 1
ATOM 1573 C CA . ALA B 1 4 ? 2.143 46.75 -5.543 1 46.62 4 ALA B CA 1
ATOM 1574 C C . ALA B 1 4 ? 1.282 45.469 -5.531 1 46.62 4 ALA B C 1
ATOM 1576 O O . ALA B 1 4 ? 0.962 44.938 -4.465 1 46.62 4 ALA B O 1
ATOM 1577 N N . HIS B 1 5 ? 0.24 45.344 -6.324 1 55.38 5 HIS B N 1
ATOM 1578 C CA . HIS B 1 5 ? -0.686 44.281 -6.648 1 55.38 5 HIS B CA 1
ATOM 1579 C C . HIS B 1 5 ? -0.035 42.906 -6.453 1 55.38 5 HIS B C 1
ATOM 1581 O O . HIS B 1 5 ? 0.828 42.5 -7.238 1 55.38 5 HIS B O 1
ATOM 1587 N N . THR B 1 6 ? 0.375 42.594 -5.234 1 63.41 6 THR B N 1
ATOM 1588 C CA . THR B 1 6 ? 1.07 41.344 -4.984 1 63.41 6 THR B CA 1
ATOM 1589 C C . THR B 1 6 ? 0.262 40.156 -5.516 1 63.41 6 THR B C 1
ATOM 1591 O O . THR B 1 6 ? -0.971 40.188 -5.504 1 63.41 6 THR B O 1
ATOM 1594 N N . LYS B 1 7 ? 0.758 39.562 -6.445 1 81.25 7 LYS B N 1
ATOM 1595 C CA . LYS B 1 7 ? 0.233 38.312 -6.988 1 81.25 7 LYS B CA 1
ATOM 1596 C C . LYS B 1 7 ? 0.157 37.219 -5.91 1 81.25 7 LYS B C 1
ATOM 1598 O O . LYS B 1 7 ? 0.203 36.031 -6.219 1 81.25 7 LYS B O 1
ATOM 1603 N N . MET B 1 8 ? -0.026 37.906 -4.645 1 89.69 8 MET B N 1
ATOM 1604 C CA . MET B 1 8 ? -0.093 36.938 -3.539 1 89.69 8 MET B CA 1
ATOM 1605 C C . MET B 1 8 ? -1.471 36.312 -3.463 1 89.69 8 MET B C 1
ATOM 1607 O O . MET B 1 8 ? -2.461 36.875 -3.914 1 89.69 8 MET B O 1
ATOM 1611 N N . ILE B 1 9 ? -1.413 35.094 -2.988 1 90.75 9 ILE B N 1
ATOM 1612 C CA . ILE B 1 9 ? -2.65 34.344 -2.828 1 90.75 9 ILE B CA 1
ATOM 1613 C C . ILE B 1 9 ? -2.928 34.125 -1.344 1 90.75 9 ILE B C 1
ATOM 1615 O O . ILE B 1 9 ? -2.016 34.188 -0.516 1 90.75 9 ILE B O 1
ATOM 1619 N N . SER B 1 10 ? -4.234 33.875 -1.021 1 91.5 10 SER B N 1
ATOM 1620 C CA . SER B 1 10 ? -4.613 33.562 0.352 1 91.5 10 SER B CA 1
ATOM 1621 C C . SER B 1 10 ? -4.508 32.062 0.624 1 91.5 10 SER B C 1
ATOM 1623 O O . SER B 1 10 ? -4.867 31.25 -0.227 1 91.5 10 SER B O 1
ATOM 1625 N N . LEU B 1 11 ? -4.078 31.734 1.866 1 89.75 11 LEU B N 1
ATOM 1626 C CA . LEU B 1 11 ? -3.998 30.344 2.277 1 89.75 11 LEU B CA 1
ATOM 1627 C C . LEU B 1 11 ? -5.387 29.766 2.549 1 89.75 11 LEU B C 1
ATOM 1629 O O . LEU B 1 11 ? -6.141 30.328 3.357 1 89.75 11 LEU B O 1
ATOM 1633 N N . ASN B 1 12 ? -5.887 28.703 1.795 1 78.56 12 ASN B N 1
ATOM 1634 C CA . ASN B 1 12 ? -7.227 28.156 1.975 1 78.56 12 ASN B CA 1
ATOM 1635 C C . ASN B 1 12 ? -7.184 26.656 2.281 1 78.56 12 ASN B C 1
ATOM 1637 O O . ASN B 1 12 ? -8.18 25.953 2.098 1 78.56 12 ASN B O 1
ATOM 1641 N N . GLY B 1 13 ? -6.211 26.062 2.662 1 73.44 13 GLY B N 1
ATOM 1642 C CA . GLY B 1 13 ? -6.102 24.672 3.061 1 73.44 13 GLY B CA 1
ATOM 1643 C C . GLY B 1 13 ? -5.637 23.766 1.937 1 73.44 13 GLY B C 1
ATOM 1644 O O . GLY B 1 13 ? -5.184 22.641 2.182 1 73.44 13 GLY B O 1
ATOM 1645 N N . ALA B 1 14 ? -5.82 24.203 0.614 1 73.5 14 ALA B N 1
ATOM 1646 C CA . ALA B 1 14 ? -5.512 23.359 -0.531 1 73.5 14 ALA B CA 1
ATOM 1647 C C . ALA B 1 14 ? -4.281 23.859 -1.277 1 73.5 14 ALA B C 1
ATOM 1649 O O . ALA B 1 14 ? -3.779 23.188 -2.188 1 73.5 14 ALA B O 1
ATOM 1650 N N . ASN B 1 15 ? -3.811 24.922 -0.913 1 82.06 15 ASN B N 1
ATOM 1651 C CA . ASN B 1 15 ? -2.781 25.562 -1.724 1 82.06 15 ASN B CA 1
ATOM 1652 C C . ASN B 1 15 ? -1.543 25.906 -0.897 1 82.06 15 ASN B C 1
ATOM 1654 O O . ASN B 1 15 ? -0.851 26.891 -1.175 1 82.06 15 ASN B O 1
ATOM 1658 N N . TYR B 1 16 ? -1.272 25.141 0.093 1 88.19 16 TYR B N 1
ATOM 1659 C CA . TYR B 1 16 ? -0.231 25.5 1.051 1 88.19 16 TYR B CA 1
ATOM 1660 C C . TYR B 1 16 ? 1.118 25.656 0.358 1 88.19 16 TYR B C 1
ATOM 1662 O O . TYR B 1 16 ? 1.839 26.625 0.593 1 88.19 16 TYR B O 1
ATOM 1670 N N . HIS B 1 17 ? 1.506 24.719 -0.519 1 87.25 17 HIS B N 1
ATOM 1671 C CA . HIS B 1 17 ? 2.832 24.75 -1.125 1 87.25 17 HIS B CA 1
ATOM 1672 C C . HIS B 1 17 ? 3.014 25.984 -1.998 1 87.25 17 HIS B C 1
ATOM 1674 O O . HIS B 1 17 ? 4.047 26.656 -1.922 1 87.25 17 HIS B O 1
ATOM 1680 N N . LEU B 1 18 ? 2.029 26.219 -2.738 1 89.69 18 LEU B N 1
ATOM 1681 C CA . LEU B 1 18 ? 2.084 27.406 -3.578 1 89.69 18 LEU B CA 1
ATOM 1682 C C . LEU B 1 18 ? 2.115 28.672 -2.727 1 89.69 18 LEU B C 1
ATOM 1684 O O . LEU B 1 18 ? 2.941 29.562 -2.957 1 89.69 18 LEU B O 1
ATOM 1688 N N . TRP B 1 19 ? 1.239 28.75 -1.779 1 92.62 19 TRP B N 1
ATOM 1689 C CA . TRP B 1 19 ? 1.166 29.891 -0.871 1 92.62 19 TRP B CA 1
ATOM 1690 C C . TRP B 1 19 ? 2.498 30.109 -0.161 1 92.62 19 TRP B C 1
ATOM 1692 O O . TRP B 1 19 ? 3.002 31.234 -0.101 1 92.62 19 TRP B O 1
ATOM 1702 N N . LYS B 1 20 ? 3.039 29.047 0.408 1 93.19 20 LYS B N 1
ATOM 1703 C CA . LYS B 1 20 ? 4.293 29.109 1.155 1 93.19 20 LYS B CA 1
ATOM 1704 C C . LYS B 1 20 ? 5.414 29.688 0.296 1 93.19 20 LYS B C 1
ATOM 1706 O O . LYS B 1 20 ? 6.168 30.562 0.75 1 93.19 20 LYS B O 1
ATOM 1711 N N . GLY B 1 21 ? 5.531 29.203 -0.913 1 93.19 21 GLY B N 1
ATOM 1712 C CA . GLY B 1 21 ? 6.539 29.719 -1.823 1 93.19 21 GLY B CA 1
ATOM 1713 C C . GLY B 1 21 ? 6.387 31.203 -2.111 1 93.19 21 GLY B C 1
ATOM 1714 O O . GLY B 1 21 ? 7.348 31.969 -2.012 1 93.19 21 GLY B O 1
ATOM 1715 N N . LYS B 1 22 ? 5.25 31.578 -2.414 1 93.19 22 LYS B N 1
ATOM 1716 C CA . LYS B 1 22 ? 4.969 32.969 -2.738 1 93.19 22 LYS B CA 1
ATOM 1717 C C . LYS B 1 22 ? 5.18 33.875 -1.524 1 93.19 22 LYS B C 1
ATOM 1719 O O . LYS B 1 22 ? 5.75 34.969 -1.643 1 93.19 22 LYS B O 1
ATOM 1724 N N . MET B 1 23 ? 4.723 33.406 -0.399 1 94.56 23 MET B N 1
ATOM 1725 C CA . MET B 1 23 ? 4.875 34.188 0.834 1 94.56 23 MET B CA 1
ATOM 1726 C C . MET B 1 23 ? 6.348 34.344 1.198 1 94.56 23 MET B C 1
ATOM 1728 O O . MET B 1 23 ? 6.781 35.438 1.595 1 94.56 23 MET B O 1
ATOM 1732 N N . ASN B 1 24 ? 7.086 33.281 1.035 1 94.06 24 ASN B N 1
ATOM 1733 C CA . ASN B 1 24 ? 8.531 33.344 1.259 1 94.06 24 ASN B CA 1
ATOM 1734 C C . ASN B 1 24 ? 9.18 34.406 0.396 1 94.06 24 ASN B C 1
ATOM 1736 O O . ASN B 1 24 ? 9.93 35.25 0.901 1 94.06 24 ASN B O 1
ATOM 1740 N N . ASP B 1 25 ? 8.875 34.344 -0.834 1 93.19 25 ASP B N 1
ATOM 1741 C CA . ASP B 1 25 ? 9.414 35.344 -1.75 1 93.19 25 ASP B CA 1
ATOM 1742 C C . ASP B 1 25 ? 9.016 36.75 -1.311 1 93.19 25 ASP B C 1
ATOM 1744 O O . ASP B 1 25 ? 9.852 37.656 -1.279 1 93.19 25 ASP B O 1
ATOM 1748 N N . LEU B 1 26 ? 7.762 36.906 -1.027 1 94.06 26 LEU B N 1
ATOM 1749 C CA . LEU B 1 26 ? 7.234 38.219 -0.652 1 94.06 26 LEU B CA 1
ATOM 1750 C C . LEU B 1 26 ? 7.91 38.75 0.612 1 94.06 26 LEU B C 1
ATOM 1752 O O . LEU B 1 26 ? 8.195 39.938 0.723 1 94.06 26 LEU B O 1
ATOM 1756 N N . LEU B 1 27 ? 8.203 37.875 1.558 1 94.06 27 LEU B N 1
ATOM 1757 C CA . LEU B 1 27 ? 8.875 38.25 2.795 1 94.06 27 LEU B CA 1
ATOM 1758 C C . LEU B 1 27 ? 10.289 38.75 2.514 1 94.06 27 LEU B C 1
ATOM 1760 O O . LEU B 1 27 ? 10.758 39.688 3.143 1 94.06 27 LEU B O 1
ATOM 1764 N N . PHE B 1 28 ? 10.938 38.188 1.595 1 92.81 28 PHE B N 1
ATOM 1765 C CA . PHE B 1 28 ? 12.273 38.625 1.212 1 92.81 28 PHE B CA 1
ATOM 1766 C C . PHE B 1 28 ? 12.211 39.938 0.459 1 92.81 28 PHE B C 1
ATOM 1768 O O . PHE B 1 28 ? 13.039 40.844 0.685 1 92.81 28 PHE B O 1
ATOM 1775 N N . VAL B 1 29 ? 11.266 40.062 -0.433 1 91.81 29 VAL B N 1
ATOM 1776 C CA . VAL B 1 29 ? 11.109 41.281 -1.22 1 91.81 29 VAL B CA 1
ATOM 1777 C C . VAL B 1 29 ? 10.828 42.469 -0.294 1 91.81 29 VAL B C 1
ATOM 1779 O O . VAL B 1 29 ? 11.336 43.562 -0.507 1 91.81 29 VAL B O 1
ATOM 1782 N N . LYS B 1 30 ? 10.078 42.25 0.759 1 92.94 30 LYS B N 1
ATOM 1783 C CA . LYS B 1 30 ? 9.664 43.312 1.677 1 92.94 30 LYS B CA 1
ATOM 1784 C C . LYS B 1 30 ? 10.656 43.469 2.826 1 92.94 30 LYS B C 1
ATOM 1786 O O . LYS B 1 30 ? 10.453 44.281 3.736 1 92.94 30 LYS B O 1
ATOM 1791 N N . ASN B 1 31 ? 11.703 42.625 2.822 1 91.44 31 ASN B N 1
ATOM 1792 C CA . ASN B 1 31 ? 12.734 42.625 3.854 1 91.44 31 ASN B CA 1
ATOM 1793 C C . ASN B 1 31 ? 12.156 42.281 5.227 1 91.44 31 ASN B C 1
ATOM 1795 O O . ASN B 1 31 ? 12.484 42.938 6.219 1 91.44 31 ASN B O 1
ATOM 1799 N N . LEU B 1 32 ? 11.25 41.344 5.242 1 93.19 32 LEU B N 1
ATOM 1800 C CA . LEU B 1 32 ? 10.586 40.906 6.465 1 93.19 32 LEU B CA 1
ATOM 1801 C C . LEU B 1 32 ? 10.992 39.469 6.824 1 93.19 32 LEU B C 1
ATOM 1803 O O . LEU B 1 32 ? 10.375 38.844 7.684 1 93.19 32 LEU B O 1
ATOM 1807 N N . HIS B 1 33 ? 12.07 38.875 6.238 1 92.38 33 HIS B N 1
ATOM 1808 C CA . HIS B 1 33 ? 12.43 37.469 6.336 1 92.38 33 HIS B CA 1
ATOM 1809 C C . HIS B 1 33 ? 13.188 37.188 7.625 1 92.38 33 HIS B C 1
ATOM 1811 O O . HIS B 1 33 ? 13.164 36.062 8.125 1 92.38 33 HIS B O 1
ATOM 1817 N N . LEU B 1 34 ? 13.719 38.094 8.297 1 89.44 34 LEU B N 1
ATOM 1818 C CA . LEU B 1 34 ? 14.703 37.875 9.352 1 89.44 34 LEU B CA 1
ATOM 1819 C C . LEU B 1 34 ? 14.055 37.25 10.586 1 89.44 34 LEU B C 1
ATOM 1821 O O . LEU B 1 34 ? 14.562 36.281 11.133 1 89.44 34 LEU B O 1
ATOM 1825 N N . PRO B 1 35 ? 12.906 37.812 11.039 1 91.44 35 PRO B N 1
ATOM 1826 C CA . PRO B 1 35 ? 12.32 37.25 12.258 1 91.44 35 PRO B CA 1
ATOM 1827 C C . PRO B 1 35 ? 11.945 35.781 12.109 1 91.44 35 PRO B C 1
ATOM 1829 O O . PRO B 1 35 ? 11.844 35.031 13.102 1 91.44 35 PRO B O 1
ATOM 1832 N N . ILE B 1 36 ? 11.703 35.312 10.867 1 91.88 36 ILE B N 1
ATOM 1833 C CA . ILE B 1 36 ? 11.273 33.938 10.633 1 91.88 36 ILE B CA 1
ATOM 1834 C C . ILE B 1 36 ? 12.492 33.062 10.414 1 91.88 36 ILE B C 1
ATOM 1836 O O . ILE B 1 36 ? 12.586 31.969 10.992 1 91.88 36 ILE B O 1
ATOM 1840 N N . PHE B 1 37 ? 13.438 33.438 9.594 1 87.31 37 PHE B N 1
ATOM 1841 C CA . PHE B 1 37 ? 14.453 32.531 9.078 1 87.31 37 PHE B CA 1
ATOM 1842 C C . PHE B 1 37 ? 15.805 32.812 9.719 1 87.31 37 PHE B C 1
ATOM 1844 O O . PHE B 1 37 ? 16.75 32.031 9.516 1 87.31 37 PHE B O 1
ATOM 1851 N N . ALA B 1 38 ? 15.867 33.844 10.531 1 79.62 38 ALA B N 1
ATOM 1852 C CA . ALA B 1 38 ? 17.125 34.125 11.211 1 79.62 38 ALA B CA 1
ATOM 1853 C C . ALA B 1 38 ? 17.234 33.375 12.523 1 79.62 38 ALA B C 1
ATOM 1855 O O . ALA B 1 38 ? 16.219 33.156 13.211 1 79.62 38 ALA B O 1
ATOM 1856 N N . SER B 1 39 ? 18.141 32.438 12.75 1 65.75 39 SER B N 1
ATOM 1857 C CA . SER B 1 39 ? 18.359 31.641 13.938 1 65.75 39 SER B CA 1
ATOM 1858 C C . SER B 1 39 ? 18.453 32.5 15.195 1 65.75 39 SER B C 1
ATOM 1860 O O . SER B 1 39 ? 18.016 32.094 16.266 1 65.75 39 SER B O 1
ATOM 1862 N N . ASN B 1 40 ? 19.203 33.562 15.266 1 64.62 40 ASN B N 1
ATOM 1863 C CA . ASN B 1 40 ? 19.469 34.375 16.453 1 64.62 40 ASN B CA 1
ATOM 1864 C C . ASN B 1 40 ? 19.188 35.844 16.188 1 64.62 40 ASN B C 1
ATOM 1866 O O . ASN B 1 40 ? 19.234 36.312 15.055 1 64.62 40 ASN B O 1
ATOM 1870 N N . LYS B 1 41 ? 18.438 36.5 17.234 1 64.31 41 LYS B N 1
ATOM 1871 C CA . LYS B 1 41 ? 18.328 37.938 17.219 1 64.31 41 LYS B CA 1
ATOM 1872 C C . LYS B 1 41 ? 19.641 38.594 16.781 1 64.31 41 LYS B C 1
ATOM 1874 O O . LYS B 1 41 ? 20.719 38.156 17.172 1 64.31 41 LYS B O 1
ATOM 1879 N N . LEU B 1 42 ? 19.578 39.344 15.82 1 62.69 42 LEU B N 1
ATOM 1880 C CA . LEU B 1 42 ? 20.781 40.094 15.5 1 62.69 42 LEU B CA 1
ATOM 1881 C C . LEU B 1 42 ? 21.297 40.844 16.719 1 62.69 42 LEU B C 1
ATOM 1883 O O . LEU B 1 42 ? 20.531 41.469 17.469 1 62.69 42 LEU B O 1
ATOM 1887 N N . GLU B 1 43 ? 22.391 40.312 17.391 1 63.94 43 GLU B N 1
ATOM 1888 C CA . GLU B 1 43 ? 23.062 40.812 18.578 1 63.94 43 GLU B CA 1
ATOM 1889 C C . GLU B 1 43 ? 22.812 42.3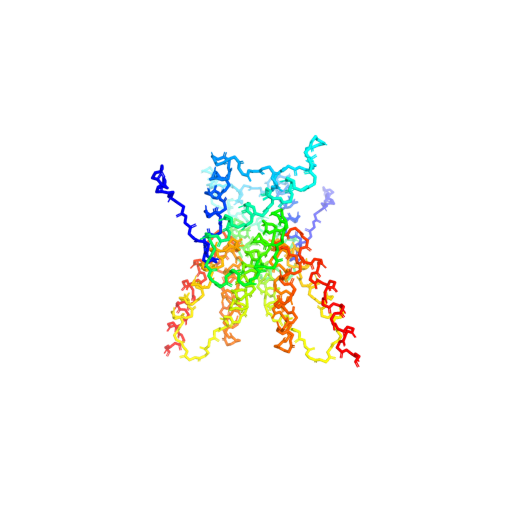12 18.766 1 63.94 43 GLU B C 1
ATOM 1891 O O . GLU B 1 43 ? 22.672 42.812 19.875 1 63.94 43 GLU B O 1
ATOM 1896 N N . SER B 1 44 ? 22.766 43.062 17.734 1 68.75 44 SER B N 1
ATOM 1897 C CA . SER B 1 44 ? 22.828 44.531 17.891 1 68.75 44 SER B CA 1
ATOM 1898 C C . SER B 1 44 ? 21.422 45.125 17.953 1 68.75 44 SER B C 1
ATOM 1900 O O . SER B 1 44 ? 21.281 46.312 18.266 1 68.75 44 SER B O 1
ATOM 1902 N N . LYS B 1 45 ? 20.391 44.344 17.906 1 78.88 45 LYS B N 1
ATOM 1903 C CA . LYS B 1 45 ? 19.078 44.969 17.812 1 78.88 45 LYS B CA 1
ATOM 1904 C C . LYS B 1 45 ? 18.375 45 19.156 1 78.88 45 LYS B C 1
ATOM 1906 O O . LYS B 1 45 ? 18.328 44 19.875 1 78.88 45 LYS B O 1
ATOM 1911 N N . PRO B 1 46 ? 17.938 46.219 19.656 1 86.75 46 PRO B N 1
ATOM 1912 C CA . PRO B 1 46 ? 17.172 46.312 20.906 1 86.75 46 PRO B CA 1
ATOM 1913 C C . PRO B 1 46 ? 15.945 45.406 20.922 1 86.75 46 PRO B C 1
ATOM 1915 O O . PRO B 1 46 ? 15.336 45.156 19.875 1 86.75 46 PRO B O 1
ATOM 1918 N N . ASP B 1 47 ? 15.594 44.844 22.109 1 86.25 47 ASP B N 1
ATOM 1919 C CA . ASP B 1 47 ? 14.484 43.906 22.281 1 86.25 47 ASP B CA 1
ATOM 1920 C C . ASP B 1 47 ? 13.18 44.5 21.75 1 86.25 47 ASP B C 1
ATOM 1922 O O . ASP B 1 47 ? 12.391 43.781 21.109 1 86.25 47 ASP B O 1
ATOM 1926 N N . GLU B 1 48 ? 13.039 45.75 22.031 1 88.75 48 GLU B N 1
ATOM 1927 C CA . GLU B 1 48 ? 11.805 46.406 21.609 1 88.75 48 GLU B CA 1
ATOM 1928 C C . GLU B 1 48 ? 11.68 46.438 20.094 1 88.75 48 GLU B C 1
ATOM 1930 O O . GLU B 1 48 ? 10.594 46.188 19.547 1 88.75 48 GLU B O 1
ATOM 1935 N N . GLU B 1 49 ? 12.75 46.656 19.422 1 88.44 49 GLU B N 1
ATOM 1936 C CA . GLU B 1 49 ? 12.758 46.656 17.969 1 88.44 49 GLU B CA 1
ATOM 1937 C C . GLU B 1 49 ? 12.531 45.281 17.391 1 88.44 49 GLU B C 1
ATOM 1939 O O . GLU B 1 49 ? 11.828 45.125 16.391 1 88.44 49 GLU B O 1
ATOM 1944 N N . TRP B 1 50 ? 13.102 44.344 18.031 1 88.5 50 TRP B N 1
ATOM 1945 C CA . TRP B 1 50 ? 12.945 42.969 17.594 1 88.5 50 TRP B CA 1
ATOM 1946 C C . TRP B 1 50 ? 11.5 42.5 17.734 1 88.5 50 TRP B C 1
ATOM 1948 O O . TRP B 1 50 ? 10.953 41.875 16.844 1 88.5 50 TRP B O 1
ATOM 1958 N N . ASP B 1 51 ? 10.93 42.875 18.828 1 89.19 51 ASP B N 1
ATOM 1959 C CA . ASP B 1 51 ? 9.531 42.531 19.078 1 89.19 51 ASP B CA 1
ATOM 1960 C C . ASP B 1 51 ? 8.625 43.188 18.031 1 89.19 51 ASP B C 1
ATOM 1962 O O . ASP B 1 51 ? 7.66 42.562 17.578 1 89.19 51 ASP B O 1
ATOM 1966 N N . PHE B 1 52 ? 9.008 44.375 17.719 1 91.69 52 PHE B N 1
ATOM 1967 C CA . PHE B 1 52 ? 8.227 45.094 16.719 1 91.69 52 PHE B CA 1
ATOM 1968 C C . PHE B 1 52 ? 8.344 44.406 15.352 1 91.69 52 PHE B C 1
ATOM 1970 O O . PHE B 1 52 ? 7.355 44.281 14.641 1 91.69 52 PHE B O 1
ATOM 1977 N N . GLU B 1 53 ? 9.461 44 15 1 91.25 53 GLU B N 1
ATOM 1978 C CA . GLU B 1 53 ? 9.664 43.312 13.727 1 91.25 53 GLU B CA 1
ATOM 1979 C C . GLU B 1 53 ? 8.891 42 13.664 1 91.25 53 GLU B C 1
ATOM 1981 O O . GLU B 1 53 ? 8.336 41.656 12.625 1 91.25 53 GLU B O 1
ATOM 1986 N N . HIS B 1 54 ? 8.867 41.281 14.781 1 92.88 54 HIS B N 1
ATOM 1987 C CA . HIS B 1 54 ? 8.039 40.094 14.844 1 92.88 54 HIS B CA 1
ATOM 1988 C C . HIS B 1 54 ? 6.578 40.406 14.578 1 92.88 54 HIS B C 1
ATOM 1990 O O . HIS B 1 54 ? 5.922 39.719 13.789 1 92.88 54 HIS B O 1
ATOM 1996 N N . GLN B 1 55 ? 6.176 41.469 15.227 1 93.12 55 GLN B N 1
ATOM 1997 C CA . GLN B 1 55 ? 4.777 41.844 15.07 1 93.12 55 GLN B CA 1
ATOM 1998 C C . GLN B 1 55 ? 4.469 42.219 13.625 1 93.12 55 GLN B C 1
ATOM 2000 O O . GLN B 1 55 ? 3.408 41.875 13.102 1 93.12 55 GLN B O 1
ATOM 2005 N N . GLN B 1 56 ? 5.344 42.906 12.977 1 94.44 56 GLN B N 1
ATOM 2006 C CA . GLN B 1 56 ? 5.176 43.281 11.57 1 94.44 56 GLN B CA 1
ATOM 2007 C C . GLN B 1 56 ? 5.047 42.031 10.695 1 94.44 56 GLN B C 1
ATOM 2009 O O . GLN B 1 56 ? 4.172 41.969 9.828 1 94.44 56 GLN B O 1
ATOM 2014 N N . VAL B 1 57 ? 5.836 41.125 11 1 94.25 57 VAL B N 1
ATOM 2015 C CA . VAL B 1 57 ? 5.926 39.938 10.148 1 94.25 57 VAL B CA 1
ATOM 2016 C C . VAL B 1 57 ? 4.691 39.062 10.336 1 94.25 57 VAL B C 1
ATOM 2018 O O . VAL B 1 57 ? 4.027 38.719 9.367 1 94.25 57 VAL B O 1
ATOM 2021 N N . TYR B 1 58 ? 4.383 38.656 11.609 1 94 58 TYR B N 1
ATOM 2022 C CA . TYR B 1 58 ? 3.229 37.781 11.766 1 94 58 TYR B CA 1
ATOM 2023 C C . TYR B 1 58 ? 1.938 38.5 11.406 1 94 58 TYR B C 1
ATOM 2025 O O . TYR B 1 58 ? 0.984 37.875 10.93 1 94 58 TYR B O 1
ATOM 2033 N N . GLY B 1 59 ? 1.859 39.906 11.617 1 93.75 59 GLY B N 1
ATOM 2034 C CA . GLY B 1 59 ? 0.723 40.656 11.141 1 93.75 59 GLY B CA 1
ATOM 2035 C C . GLY B 1 59 ? 0.577 40.625 9.633 1 93.75 59 GLY B C 1
ATOM 2036 O O . GLY B 1 59 ? -0.534 40.531 9.117 1 93.75 59 GLY B O 1
ATOM 2037 N N . PHE B 1 60 ? 1.681 40.75 8.992 1 94.62 60 PHE B N 1
ATOM 2038 C CA . PHE B 1 60 ? 1.705 40.75 7.535 1 94.62 60 PHE B CA 1
ATOM 2039 C C . PHE B 1 60 ? 1.232 39.406 7.004 1 94.62 60 PHE B C 1
ATOM 2041 O O . PHE B 1 60 ? 0.372 39.344 6.125 1 94.62 60 PHE B O 1
ATOM 2048 N N . ILE B 1 61 ? 1.732 38.25 7.52 1 94.81 61 ILE B N 1
ATOM 2049 C CA . ILE B 1 61 ? 1.405 36.906 7.07 1 94.81 61 ILE B CA 1
ATOM 2050 C C . ILE B 1 61 ? -0.084 36.625 7.277 1 94.81 61 ILE B C 1
ATOM 2052 O O . ILE B 1 61 ? -0.75 36.094 6.402 1 94.81 61 ILE B O 1
ATOM 2056 N N . ARG B 1 62 ? -0.587 37.125 8.406 1 93.75 62 ARG B N 1
ATOM 2057 C CA . ARG B 1 62 ? -1.976 36.844 8.766 1 93.75 62 ARG B CA 1
ATOM 2058 C C . ARG B 1 62 ? -2.934 37.5 7.77 1 93.75 62 ARG B C 1
ATOM 2060 O O . ARG B 1 62 ? -4.074 37.031 7.625 1 93.75 62 ARG B O 1
ATOM 2067 N N . GLN B 1 63 ? -2.463 38.469 7.023 1 92.5 63 GLN B N 1
ATOM 2068 C CA . GLN B 1 63 ? -3.287 39.156 6.023 1 92.5 63 GLN B CA 1
ATOM 2069 C C . GLN B 1 63 ? -3.59 38.219 4.848 1 92.5 63 GLN B C 1
ATOM 2071 O O . GLN B 1 63 ? -4.555 38.438 4.113 1 92.5 63 GLN B O 1
ATOM 2076 N N . PHE B 1 64 ? -2.785 37.219 4.762 1 93.94 64 PHE B N 1
ATOM 2077 C CA . PHE B 1 64 ? -2.91 36.344 3.592 1 93.94 64 PHE B CA 1
ATOM 2078 C C . PHE B 1 64 ? -3.314 34.938 4 1 93.94 64 PHE B C 1
ATOM 2080 O O . PHE B 1 64 ? -2.941 33.969 3.344 1 93.94 64 PHE B O 1
ATOM 2087 N N . VAL B 1 65 ? -4.066 34.781 5.09 1 91.94 65 VAL B N 1
ATOM 2088 C CA . VAL B 1 65 ? -4.586 33.5 5.578 1 91.94 65 VAL B CA 1
ATOM 2089 C C . VAL B 1 65 ? -6.109 33.562 5.684 1 91.94 65 VAL B C 1
ATOM 2091 O O . VAL B 1 65 ? -6.652 34.531 6.227 1 91.94 65 VAL B O 1
ATOM 2094 N N . ASP B 1 66 ? -6.797 32.594 5.113 1 87.19 66 ASP B N 1
ATOM 2095 C CA . ASP B 1 66 ? -8.258 32.531 5.188 1 87.19 66 ASP B CA 1
ATOM 2096 C C . ASP B 1 66 ? -8.727 32.438 6.637 1 87.19 66 ASP B C 1
ATOM 2098 O O . ASP B 1 66 ? -8 31.953 7.504 1 87.19 66 ASP B O 1
ATOM 2102 N N . ASP B 1 67 ? -9.953 32.75 6.93 1 81.88 67 ASP B N 1
ATOM 2103 C CA . ASP B 1 67 ? -10.531 32.844 8.266 1 81.88 67 ASP B CA 1
ATOM 2104 C C . ASP B 1 67 ? -10.484 31.484 8.969 1 81.88 67 ASP B C 1
ATOM 2106 O O . ASP B 1 67 ? -10.258 31.422 10.18 1 81.88 67 ASP B O 1
ATOM 2110 N N . ASN B 1 68 ? -10.602 30.484 8.172 1 72.75 68 ASN B N 1
ATOM 2111 C CA . ASN B 1 68 ? -10.617 29.156 8.75 1 72.75 68 ASN B CA 1
ATOM 2112 C C . ASN B 1 68 ? -9.273 28.797 9.383 1 72.75 68 ASN B C 1
ATOM 2114 O O . ASN B 1 68 ? -9.227 28.016 10.336 1 72.75 68 ASN B O 1
ATOM 2118 N N . PHE B 1 69 ? -8.227 29.406 8.867 1 79.81 69 PHE B N 1
ATOM 2119 C CA . PHE B 1 69 ? -6.895 29.141 9.391 1 79.81 69 PHE B CA 1
ATOM 2120 C C . PHE B 1 69 ? -6.48 30.234 10.367 1 79.81 69 PHE B C 1
ATOM 2122 O O . PHE B 1 69 ? -5.695 30 11.281 1 79.81 69 PHE B O 1
ATOM 2129 N N . TYR B 1 70 ? -7.074 31.453 10.164 1 84.5 70 TYR B N 1
ATOM 2130 C CA . TYR B 1 70 ? -6.688 32.625 10.938 1 84.5 70 TYR B CA 1
ATOM 2131 C C . TYR B 1 70 ? -6.848 32.375 12.43 1 84.5 70 TYR B C 1
ATOM 2133 O O . TYR B 1 70 ? -5.973 32.719 13.219 1 84.5 70 TYR B O 1
ATOM 2141 N N . ASN B 1 71 ? -7.961 31.719 12.805 1 81.25 71 ASN B N 1
ATOM 2142 C CA . ASN B 1 71 ? -8.258 31.5 14.219 1 81.25 71 ASN B CA 1
ATOM 2143 C C . ASN B 1 71 ? -7.211 30.609 14.875 1 81.25 71 ASN B C 1
ATOM 2145 O O . ASN B 1 71 ? -6.938 30.75 16.078 1 81.25 71 ASN B O 1
ATOM 2149 N N . PHE B 1 72 ? -6.527 29.828 14.125 1 82 72 PHE B N 1
ATOM 2150 C CA . PHE B 1 72 ? -5.547 28.891 14.664 1 82 72 PHE B CA 1
ATOM 2151 C C . PHE B 1 72 ? -4.215 29.578 14.914 1 82 72 PHE B C 1
ATOM 2153 O O . PHE B 1 72 ? -3.438 29.156 15.773 1 82 72 PHE B O 1
ATOM 2160 N N . ILE B 1 73 ? -3.971 30.656 14.188 1 88.38 73 ILE B N 1
ATOM 2161 C CA . ILE B 1 73 ? -2.648 31.266 14.281 1 88.38 73 ILE B CA 1
ATOM 2162 C C . ILE B 1 73 ? -2.762 32.656 14.914 1 88.38 73 ILE B C 1
ATOM 2164 O O . ILE B 1 73 ? -1.75 33.312 15.172 1 88.38 73 ILE B O 1
ATOM 2168 N N . ALA B 1 74 ? -3.912 33.156 15.305 1 88.06 74 ALA B N 1
ATOM 2169 C CA . ALA B 1 74 ? -4.176 34.5 15.789 1 88.06 74 ALA B CA 1
ATOM 2170 C C . ALA B 1 74 ? -3.422 34.781 17.094 1 88.06 74 ALA B C 1
ATOM 2172 O O . ALA B 1 74 ? -2.975 35.906 17.328 1 88.06 74 ALA B O 1
ATOM 2173 N N . ILE B 1 75 ? -3.156 33.781 17.844 1 86.75 75 ILE B N 1
ATOM 2174 C CA . ILE B 1 75 ? -2.609 33.969 19.188 1 86.75 75 ILE B CA 1
ATOM 2175 C C . ILE B 1 75 ? -1.084 34 19.125 1 86.75 75 ILE B C 1
ATOM 2177 O O . ILE B 1 75 ? -0.424 34.375 20.094 1 86.75 75 ILE B O 1
ATOM 2181 N N . GLU B 1 76 ? -0.507 33.562 17.953 1 89.44 76 GLU B N 1
ATOM 2182 C CA . GLU B 1 76 ? 0.946 33.5 17.844 1 89.44 76 GLU B CA 1
ATOM 2183 C C . GLU B 1 76 ? 1.55 34.906 17.75 1 89.44 76 GLU B C 1
ATOM 2185 O O . GLU B 1 76 ? 1.096 35.719 16.969 1 89.44 76 GLU B O 1
ATOM 2190 N N . THR B 1 77 ? 2.596 35.219 18.656 1 88.62 77 THR B N 1
ATOM 2191 C CA . THR B 1 77 ? 3.201 36.562 18.703 1 88.62 77 THR B CA 1
ATOM 2192 C C . THR B 1 77 ? 4.668 36.5 18.297 1 88.62 77 THR B C 1
ATOM 2194 O O . THR B 1 77 ? 5.41 37.469 18.469 1 88.62 77 THR B O 1
ATOM 2197 N N . HIS B 1 78 ? 5.086 35.344 17.875 1 91.38 78 HIS B N 1
ATOM 2198 C CA . HIS B 1 78 ? 6.422 35.156 17.312 1 91.38 78 HIS B CA 1
ATOM 2199 C C . HIS B 1 78 ? 6.352 34.656 15.875 1 91.38 78 HIS B C 1
ATOM 2201 O O . HIS B 1 78 ? 5.648 33.688 15.586 1 91.38 78 HIS B O 1
ATOM 2207 N N . ALA B 1 79 ? 7.016 35.344 15.078 1 93 79 ALA B N 1
ATOM 2208 C CA . ALA B 1 79 ? 6.926 35.125 13.641 1 93 79 ALA B CA 1
ATOM 2209 C C . ALA B 1 79 ? 7.316 33.688 13.281 1 93 79 ALA B C 1
ATOM 2211 O O . ALA B 1 79 ? 6.633 33.031 12.5 1 93 79 ALA B O 1
ATOM 2212 N N . ARG B 1 80 ? 8.383 33.219 13.852 1 92.38 80 ARG B N 1
ATOM 2213 C CA . ARG B 1 80 ? 8.836 31.859 13.555 1 92.38 80 ARG B CA 1
ATOM 2214 C C . ARG B 1 80 ? 7.809 30.828 14.016 1 92.38 80 ARG B C 1
ATOM 2216 O O . ARG B 1 80 ? 7.512 29.875 13.289 1 92.38 80 ARG B O 1
ATOM 2223 N N . THR B 1 81 ? 7.332 31.047 15.188 1 90.75 81 THR B N 1
ATOM 2224 C CA . THR B 1 81 ? 6.344 30.125 15.719 1 90.75 81 THR B CA 1
ATOM 2225 C C . THR B 1 81 ? 5.086 30.109 14.852 1 90.75 81 THR B C 1
ATOM 2227 O O . THR B 1 81 ? 4.488 29.047 14.633 1 90.75 81 THR B O 1
ATOM 2230 N N . LEU B 1 82 ? 4.715 31.312 14.406 1 92.62 82 LEU B N 1
ATOM 2231 C CA . LEU B 1 82 ? 3.562 31.391 13.508 1 92.62 82 LEU B CA 1
ATOM 2232 C C . LEU B 1 82 ? 3.82 30.625 12.219 1 92.62 82 LEU B C 1
ATOM 2234 O O . LEU B 1 82 ? 2.965 29.859 11.773 1 92.62 82 LEU B O 1
ATOM 2238 N N . TRP B 1 83 ? 4.941 30.781 11.672 1 93.06 83 TRP B N 1
ATOM 2239 C CA . TRP B 1 83 ? 5.34 30.094 10.445 1 93.06 83 TRP B CA 1
ATOM 2240 C C . TRP B 1 83 ? 5.301 28.578 10.625 1 93.06 83 TRP B C 1
ATOM 2242 O O . TRP B 1 83 ? 4.711 27.859 9.812 1 93.06 83 TRP B O 1
ATOM 2252 N N . ASP B 1 84 ? 5.82 28.094 11.719 1 90.12 84 ASP B N 1
ATOM 2253 C CA . ASP B 1 84 ? 5.855 26.672 12.031 1 90.12 84 ASP B CA 1
ATOM 2254 C C . ASP B 1 84 ? 4.445 26.125 12.242 1 90.12 84 ASP B C 1
ATOM 2256 O O . ASP B 1 84 ? 4.152 24.984 11.852 1 90.12 84 ASP B O 1
ATOM 2260 N N . LYS B 1 85 ? 3.678 26.969 12.867 1 87.88 85 LYS B N 1
ATOM 2261 C CA . LYS B 1 85 ? 2.305 26.547 13.133 1 87.88 85 LYS B CA 1
ATOM 2262 C C . LYS B 1 85 ? 1.529 26.359 11.828 1 87.88 85 LYS B C 1
ATOM 2264 O O . LYS B 1 85 ? 0.735 25.422 11.695 1 87.88 85 LYS B O 1
ATOM 2269 N N . LEU B 1 86 ? 1.689 27.25 10.883 1 88 86 LEU B N 1
ATOM 2270 C CA . LEU B 1 86 ? 1.046 27.109 9.578 1 88 86 LEU B CA 1
ATOM 2271 C C . LEU B 1 86 ? 1.47 25.828 8.891 1 88 86 LEU B C 1
ATOM 2273 O O . LEU B 1 86 ? 0.642 25.141 8.289 1 88 86 LEU B O 1
ATOM 2277 N N . GLU B 1 87 ? 2.715 25.516 9.008 1 85.62 87 GLU B N 1
ATOM 2278 C CA . GLU B 1 87 ? 3.232 24.281 8.438 1 85.62 87 GLU B CA 1
ATOM 2279 C C . GLU B 1 87 ? 2.611 23.062 9.109 1 85.62 87 GLU B C 1
ATOM 2281 O O . GLU B 1 87 ? 2.223 22.094 8.438 1 85.62 87 GLU B O 1
ATOM 2286 N N . SER B 1 88 ? 2.506 23.156 10.367 1 82.69 88 SER B N 1
ATOM 2287 C CA . SER B 1 88 ? 1.946 22.062 11.141 1 82.69 88 SER B CA 1
ATOM 2288 C C . SER B 1 88 ? 0.471 21.844 10.82 1 82.69 88 SER B C 1
ATOM 2290 O O . SER B 1 88 ? 0.012 20.703 10.703 1 82.69 88 SER B O 1
ATOM 2292 N N . LEU B 1 89 ? -0.266 22.969 10.719 1 80.06 89 LEU B N 1
ATOM 2293 C CA . LEU B 1 89 ? -1.686 22.891 10.391 1 80.06 89 LEU B CA 1
ATOM 2294 C C . LEU B 1 89 ? -1.898 22.234 9.031 1 80.06 89 LEU B C 1
ATOM 2296 O O . LEU B 1 89 ? -2.789 21.406 8.867 1 80.06 89 LEU B O 1
ATOM 2300 N N . HIS B 1 90 ? -1.115 22.641 8.125 1 80.19 90 HIS B N 1
ATOM 2301 C CA . HIS B 1 90 ? -1.192 22.047 6.801 1 80.19 90 HIS B CA 1
ATOM 2302 C C . HIS B 1 90 ? -0.869 20.562 6.848 1 80.19 90 HIS B C 1
ATOM 2304 O O . HIS B 1 90 ? -1.562 19.75 6.23 1 80.19 90 HIS B O 1
ATOM 2310 N N . ALA B 1 91 ? 0.116 20.25 7.543 1 77 91 ALA B N 1
ATOM 2311 C CA . ALA B 1 91 ? 0.517 18.844 7.656 1 77 91 ALA B CA 1
ATOM 2312 C C . ALA B 1 91 ? -0.59 18 8.289 1 77 91 ALA B C 1
ATOM 2314 O O . ALA B 1 91 ? -0.855 16.891 7.855 1 77 91 ALA B O 1
ATOM 2315 N N . SER B 1 92 ? -1.166 18.562 9.281 1 77.31 92 SER B N 1
ATOM 2316 C CA . SER B 1 92 ? -2.248 17.859 9.969 1 77.31 92 SER B CA 1
ATOM 2317 C C . SER B 1 92 ? -3.447 17.656 9.047 1 77.31 92 SER B C 1
ATOM 2319 O O . SER B 1 92 ? -4.047 16.578 9.023 1 77.31 92 SER B O 1
ATOM 2321 N N . LYS B 1 93 ? -3.799 18.688 8.352 1 77.19 93 LYS B N 1
ATOM 2322 C CA . LYS B 1 93 ? -4.91 18.578 7.414 1 77.19 93 LYS B CA 1
ATOM 2323 C C . LYS B 1 93 ? -4.617 17.531 6.344 1 77.19 93 LYS B C 1
ATOM 2325 O O . LYS B 1 93 ? -5.484 16.719 6.012 1 77.19 93 LYS B O 1
ATOM 2330 N N . LEU B 1 94 ? -3.436 17.688 5.855 1 78.19 94 LEU B N 1
ATOM 2331 C CA . LEU B 1 94 ? -3.012 16.703 4.871 1 78.19 94 LEU B CA 1
ATOM 2332 C C . LEU B 1 94 ? -3.043 15.289 5.457 1 78.19 94 LEU B C 1
ATOM 2334 O O . LEU B 1 94 ? -3.531 14.352 4.82 1 78.19 94 LEU B O 1
ATOM 2338 N N . GLY B 1 95 ? -2.561 15.156 6.625 1 85.69 95 GLY B N 1
ATOM 2339 C CA . GLY B 1 95 ? -2.578 13.867 7.309 1 85.69 95 GLY B CA 1
ATOM 2340 C C . GLY B 1 95 ? -3.979 13.336 7.535 1 85.69 95 GLY B C 1
ATOM 2341 O O . GLY B 1 95 ? -4.234 12.148 7.328 1 85.69 95 GLY B O 1
ATOM 2342 N N . ASN B 1 96 ? -4.832 14.234 7.945 1 86.69 96 ASN B N 1
ATOM 2343 C CA . ASN B 1 96 ? -6.215 13.82 8.164 1 86.69 96 ASN B CA 1
ATOM 2344 C C . ASN B 1 96 ? -6.891 13.398 6.863 1 86.69 96 ASN B C 1
ATOM 2346 O O . ASN B 1 96 ? -7.691 12.469 6.848 1 86.69 96 ASN B O 1
ATOM 2350 N N . ASN B 1 97 ? -6.586 14.148 5.902 1 85.75 97 ASN B N 1
ATOM 2351 C CA . ASN B 1 97 ? -7.105 13.758 4.594 1 85.75 97 ASN B CA 1
ATOM 2352 C C . ASN B 1 97 ? -6.609 12.375 4.18 1 85.75 97 ASN B C 1
ATOM 2354 O O . ASN B 1 97 ? -7.387 11.555 3.686 1 85.75 97 ASN B O 1
ATOM 2358 N N . LYS B 1 98 ? -5.34 12.156 4.363 1 89.62 98 LYS B N 1
ATOM 2359 C CA . LYS B 1 98 ? -4.77 10.844 4.066 1 89.62 98 LYS B CA 1
ATOM 2360 C C . LYS B 1 98 ? -5.438 9.75 4.898 1 89.62 98 LYS B C 1
ATOM 2362 O O . LYS B 1 98 ? -5.777 8.688 4.383 1 89.62 98 LYS B O 1
ATOM 2367 N N . LEU B 1 99 ? -5.609 10.055 6.152 1 91.75 99 LEU B N 1
ATOM 2368 C CA . LEU B 1 99 ? -6.262 9.117 7.055 1 91.75 99 LEU B CA 1
ATOM 2369 C C . LEU B 1 99 ? -7.66 8.766 6.555 1 91.75 99 LEU B C 1
ATOM 2371 O O . LEU B 1 99 ? -8.031 7.59 6.504 1 91.75 99 LEU B O 1
ATOM 2375 N N . TYR B 1 100 ? -8.375 9.734 6.137 1 91.5 100 TYR B N 1
ATOM 2376 C CA . TYR B 1 100 ? -9.734 9.562 5.645 1 91.5 100 TYR B CA 1
ATOM 2377 C C . TYR B 1 100 ? -9.742 8.75 4.352 1 91.5 100 TYR B C 1
ATOM 2379 O O . TYR B 1 100 ? -10.562 7.844 4.188 1 91.5 100 TYR B O 1
ATOM 2387 N N . LEU B 1 101 ? -8.906 9.016 3.461 1 92.38 101 LEU B N 1
ATOM 2388 C CA . LEU B 1 101 ? -8.852 8.32 2.176 1 92.38 101 LEU B CA 1
ATOM 2389 C C . LEU B 1 101 ? -8.469 6.859 2.361 1 92.38 101 LEU B C 1
ATOM 2391 O O . LEU B 1 101 ? -9.023 5.98 1.689 1 92.38 101 LEU B O 1
ATOM 2395 N N . VAL B 1 102 ? -7.559 6.551 3.256 1 93.5 102 VAL B N 1
ATOM 2396 C CA . VAL B 1 102 ? -7.172 5.172 3.547 1 93.5 102 VAL B CA 1
ATOM 2397 C C . VAL B 1 102 ? -8.344 4.434 4.191 1 93.5 102 VAL B C 1
ATOM 2399 O O . VAL B 1 102 ? -8.586 3.262 3.889 1 93.5 102 VAL B O 1
ATOM 2402 N N . LYS B 1 103 ? -9.031 5.086 5.035 1 93 103 LYS B N 1
ATOM 2403 C CA . LYS B 1 103 ? -10.242 4.504 5.621 1 93 103 LYS B CA 1
ATOM 2404 C C . LYS B 1 103 ? -11.234 4.086 4.535 1 93 103 LYS B C 1
ATOM 2406 O O . LYS B 1 103 ? -11.734 2.963 4.547 1 93 103 LYS B O 1
ATOM 2411 N N . ASN B 1 104 ? -11.523 5.027 3.66 1 91.81 104 ASN B N 1
ATOM 2412 C CA . ASN B 1 104 ? -12.43 4.73 2.557 1 91.81 104 ASN B CA 1
ATOM 2413 C C . ASN B 1 104 ? -11.938 3.539 1.737 1 91.81 104 ASN B C 1
ATOM 2415 O O . ASN B 1 104 ? -12.742 2.707 1.307 1 91.81 104 ASN B O 1
ATOM 2419 N N . PHE B 1 105 ? -10.664 3.457 1.576 1 93.38 105 PHE B N 1
ATOM 2420 C CA . PHE B 1 105 ? -10.055 2.389 0.794 1 93.38 105 PHE B CA 1
ATOM 2421 C C . PHE B 1 105 ? -10.258 1.037 1.471 1 93.38 105 PHE B C 1
ATOM 2423 O O . PHE B 1 105 ? -10.672 0.072 0.828 1 93.38 105 PHE B O 1
ATOM 2430 N N . VAL B 1 106 ? -9.945 0.94 2.734 1 89.81 106 VAL B N 1
ATOM 2431 C CA . VAL B 1 106 ? -10.031 -0.326 3.455 1 89.81 106 VAL B CA 1
ATOM 2432 C C . VAL B 1 106 ? -11.484 -0.771 3.553 1 89.81 106 VAL B C 1
ATOM 2434 O O . VAL B 1 106 ? -11.766 -1.965 3.676 1 89.81 106 VAL B O 1
ATOM 2437 N N . GLU B 1 107 ? -12.367 0.164 3.471 1 89.62 107 GLU B N 1
ATOM 2438 C CA . GLU B 1 107 ? -13.789 -0.141 3.617 1 89.62 107 GLU B CA 1
ATOM 2439 C C . GLU B 1 107 ? -14.453 -0.351 2.26 1 89.62 107 GLU B C 1
ATOM 2441 O O . GLU B 1 107 ? -15.672 -0.459 2.172 1 89.62 107 GLU B O 1
ATOM 2446 N N . LEU B 1 108 ? -13.695 -0.384 1.179 1 90.56 108 LEU B N 1
ATOM 2447 C CA . LEU B 1 108 ? -14.211 -0.434 -0.185 1 90.56 108 LEU B CA 1
ATOM 2448 C C . LEU B 1 108 ? -14.734 -1.828 -0.516 1 90.56 108 LEU B C 1
ATOM 2450 O O . LEU B 1 108 ? -14.938 -2.158 -1.688 1 90.56 108 LEU B O 1
ATOM 2454 N N . LYS B 1 109 ? -15.133 -2.607 0.241 1 88.62 109 LYS B N 1
ATOM 2455 C CA . LYS B 1 109 ? -15.664 -3.938 -0.037 1 88.62 109 LYS B CA 1
ATOM 2456 C C . LYS B 1 109 ? -16.891 -3.859 -0.941 1 88.62 109 LYS B C 1
ATOM 2458 O O . LYS B 1 109 ? -17.703 -2.943 -0.812 1 88.62 109 LYS B O 1
ATOM 2463 N N . TYR B 1 110 ? -16.922 -4.785 -1.774 1 89.69 110 TYR B N 1
ATOM 2464 C CA . TYR B 1 110 ? -18.062 -4.875 -2.68 1 89.69 110 TYR B CA 1
ATOM 2465 C C . TYR B 1 110 ? -19.375 -5 -1.901 1 89.69 110 TYR B C 1
ATOM 2467 O O . TYR B 1 110 ? -19.469 -5.77 -0.944 1 89.69 110 TYR B O 1
ATOM 2475 N N . LYS B 1 111 ? -20.281 -4.133 -2.338 1 83.62 111 LYS B N 1
ATOM 2476 C CA . LYS B 1 111 ? -21.625 -4.18 -1.744 1 83.62 111 LYS B CA 1
ATOM 2477 C C . LYS B 1 111 ? -22.562 -5.051 -2.57 1 83.62 111 LYS B C 1
ATOM 2479 O O . LYS B 1 111 ? -22.828 -4.758 -3.738 1 83.62 111 LYS B O 1
ATOM 2484 N N . LYS B 1 112 ? -23 -6.086 -1.896 1 80.81 112 LYS B N 1
ATOM 2485 C CA . LYS B 1 112 ? -23.891 -7.008 -2.578 1 80.81 112 LYS B CA 1
ATOM 2486 C C . LYS B 1 112 ? -25.078 -6.27 -3.205 1 80.81 112 LYS B C 1
ATOM 2488 O O . LYS B 1 112 ? -25.656 -5.383 -2.578 1 80.81 112 LYS B O 1
ATOM 2493 N N . GLY B 1 113 ? -25.375 -6.594 -4.414 1 80.31 113 GLY B N 1
ATOM 2494 C CA . GLY B 1 113 ? -26.531 -6.008 -5.078 1 80.31 113 GLY B CA 1
ATOM 2495 C C . GLY B 1 113 ? -26.172 -4.84 -5.977 1 80.31 113 GLY B C 1
ATOM 2496 O O . GLY B 1 113 ? -27.016 -4.352 -6.734 1 80.31 113 GLY B O 1
ATOM 2497 N N . THR B 1 114 ? -25.016 -4.359 -5.902 1 84 114 THR B N 1
ATOM 2498 C CA . THR B 1 114 ? -24.594 -3.273 -6.777 1 84 114 THR B CA 1
ATOM 2499 C C . THR B 1 114 ? -23.922 -3.824 -8.031 1 84 114 THR B C 1
ATOM 2501 O O . THR B 1 114 ? -23.516 -4.992 -8.062 1 84 114 THR B O 1
ATOM 2504 N N . LEU B 1 115 ? -23.969 -3.002 -9.055 1 87.88 115 LEU B N 1
ATOM 2505 C CA . LEU B 1 115 ? -23.281 -3.398 -10.281 1 87.88 115 LEU B CA 1
ATOM 2506 C C . LEU B 1 115 ? -21.766 -3.402 -10.078 1 87.88 115 LEU B C 1
ATOM 2508 O O . LEU B 1 115 ? -21.219 -2.496 -9.445 1 87.88 115 LEU B O 1
ATOM 2512 N N . ILE B 1 116 ? -21.172 -4.359 -10.633 1 89.62 116 ILE B N 1
ATOM 2513 C CA . ILE B 1 116 ? -19.719 -4.508 -10.508 1 89.62 116 ILE B CA 1
ATOM 2514 C C . ILE B 1 116 ? -19.031 -3.303 -11.133 1 89.62 116 ILE B C 1
ATOM 2516 O O . ILE B 1 116 ? -17.984 -2.855 -10.641 1 89.62 116 ILE B O 1
ATOM 2520 N N . LYS B 1 117 ? -19.547 -2.85 -12.227 1 89.62 117 LYS B N 1
ATOM 2521 C CA . LYS B 1 117 ? -18.969 -1.681 -12.883 1 89.62 117 LYS B CA 1
ATOM 2522 C C . LYS B 1 117 ? -18.891 -0.495 -11.922 1 89.62 117 LYS B C 1
ATOM 2524 O O . LYS B 1 117 ? -17.938 0.277 -11.961 1 89.62 117 LYS B O 1
ATOM 2529 N N . ASN B 1 118 ? -19.938 -0.336 -11.117 1 90.69 118 ASN B N 1
ATOM 2530 C CA . ASN B 1 118 ? -19.922 0.724 -10.117 1 90.69 118 ASN B CA 1
ATOM 2531 C C . ASN B 1 118 ? -18.812 0.509 -9.086 1 90.69 118 ASN B C 1
ATOM 2533 O O . ASN B 1 118 ? -18.141 1.458 -8.68 1 90.69 118 ASN B O 1
ATOM 2537 N N . HIS B 1 119 ? -18.703 -0.758 -8.688 1 92 119 HIS B N 1
ATOM 2538 C CA . HIS B 1 119 ? -17.641 -1.091 -7.742 1 92 119 HIS B CA 1
ATOM 2539 C C . HIS B 1 119 ? -16.266 -0.785 -8.328 1 92 119 HIS B C 1
ATOM 2541 O O . HIS B 1 119 ? -15.414 -0.204 -7.648 1 92 119 HIS B O 1
ATOM 2547 N N . LEU B 1 120 ? -16.078 -1.127 -9.594 1 92.88 120 LEU B N 1
ATOM 2548 C CA . LEU B 1 120 ? -14.812 -0.867 -10.258 1 92.88 120 LEU B CA 1
ATOM 2549 C C . LEU B 1 120 ? -14.547 0.631 -10.352 1 92.88 120 LEU B C 1
ATOM 2551 O O . LEU B 1 120 ? -13.406 1.077 -10.172 1 92.88 120 LEU B O 1
ATOM 2555 N N . SER B 1 121 ? -15.57 1.415 -10.602 1 92.44 121 SER B N 1
ATOM 2556 C CA . SER B 1 121 ? -15.445 2.867 -10.68 1 92.44 121 SER B CA 1
ATOM 2557 C C . SER B 1 121 ? -15.094 3.459 -9.32 1 92.44 121 SER B C 1
ATOM 2559 O O . SER B 1 121 ? -14.234 4.34 -9.219 1 92.44 121 SER B O 1
ATOM 2561 N N . GLU B 1 122 ? -15.758 2.979 -8.297 1 91.44 122 GLU B N 1
ATOM 2562 C CA . GLU B 1 122 ? -15.461 3.432 -6.945 1 91.44 122 GLU B CA 1
ATOM 2563 C C . GLU B 1 122 ? -14.031 3.076 -6.543 1 91.44 122 GLU B C 1
ATOM 2565 O O . GLU B 1 122 ? -13.336 3.889 -5.93 1 91.44 122 GLU B O 1
ATOM 2570 N N . PHE B 1 123 ? -13.68 1.879 -6.914 1 93.88 123 PHE B N 1
ATOM 2571 C CA . PHE B 1 123 ? -12.336 1.403 -6.633 1 93.88 123 PHE B CA 1
ATOM 2572 C C . PHE B 1 123 ? -11.297 2.295 -7.305 1 93.88 123 PHE B C 1
ATOM 2574 O O . PHE B 1 123 ? -10.359 2.771 -6.656 1 93.88 123 PHE B O 1
ATOM 2581 N N . GLN B 1 124 ? -11.516 2.555 -8.539 1 91.69 124 GLN B N 1
ATOM 2582 C CA . GLN B 1 124 ? -10.602 3.41 -9.297 1 91.69 124 GLN B CA 1
ATOM 2583 C C . GLN B 1 124 ? -10.578 4.824 -8.727 1 91.69 124 GLN B C 1
ATOM 2585 O O . GLN B 1 124 ? -9.508 5.434 -8.602 1 91.69 124 GLN B O 1
ATOM 2590 N N . GLY B 1 125 ? -11.68 5.348 -8.406 1 91.62 125 GLY B N 1
ATOM 2591 C CA . GLY B 1 125 ? -11.773 6.668 -7.809 1 91.62 125 GLY B CA 1
ATOM 2592 C C . GLY B 1 125 ? -11 6.785 -6.504 1 91.62 125 GLY B C 1
ATOM 2593 O O . GLY B 1 125 ? -10.305 7.773 -6.277 1 91.62 125 GLY B O 1
ATOM 2594 N N . CYS B 1 126 ? -11.164 5.789 -5.672 1 92.19 126 CYS B N 1
ATOM 2595 C CA . CYS B 1 126 ? -10.469 5.773 -4.391 1 92.19 126 CYS B CA 1
ATOM 2596 C C . CYS B 1 126 ? -8.953 5.797 -4.594 1 92.19 126 CYS B C 1
ATOM 2598 O O . CYS B 1 126 ? -8.25 6.578 -3.947 1 92.19 126 CYS B O 1
ATOM 2600 N N . PHE B 1 127 ? -8.523 4.973 -5.523 1 90.69 127 PHE B N 1
ATOM 2601 C CA . PHE B 1 127 ? -7.094 4.891 -5.797 1 90.69 127 PHE B CA 1
ATOM 2602 C C . PHE B 1 127 ? -6.574 6.203 -6.375 1 90.69 127 PHE B C 1
ATOM 2604 O O . PHE B 1 127 ? -5.484 6.656 -6.023 1 90.69 127 PHE B O 1
ATOM 2611 N N . ASP B 1 128 ? -7.344 6.82 -7.277 1 89.81 128 ASP B N 1
ATOM 2612 C CA . ASP B 1 128 ? -6.961 8.109 -7.855 1 89.81 128 ASP B CA 1
ATOM 2613 C C . ASP B 1 128 ? -6.801 9.172 -6.77 1 89.81 128 ASP B C 1
ATOM 2615 O O . ASP B 1 128 ? -5.867 9.969 -6.809 1 89.81 128 ASP B O 1
ATOM 2619 N N . GLN B 1 129 ? -7.676 9.188 -5.848 1 90.5 129 GLN B N 1
ATOM 2620 C CA . GLN B 1 129 ? -7.617 10.133 -4.738 1 90.5 129 GLN B CA 1
ATOM 2621 C C . GLN B 1 129 ? -6.379 9.898 -3.881 1 90.5 129 GLN B C 1
ATOM 2623 O O . GLN B 1 129 ? -5.695 10.852 -3.492 1 90.5 129 GLN B O 1
ATOM 2628 N N . LEU B 1 130 ? -6.078 8.617 -3.594 1 91.5 130 LEU B N 1
ATOM 2629 C CA . LEU B 1 130 ? -4.898 8.273 -2.809 1 91.5 130 LEU B CA 1
ATOM 2630 C C . LEU B 1 130 ? -3.625 8.711 -3.525 1 91.5 130 LEU B C 1
ATOM 2632 O O . LEU B 1 130 ? -2.723 9.281 -2.906 1 91.5 130 LEU B O 1
ATOM 2636 N N . SER B 1 131 ? -3.592 8.477 -4.84 1 89.31 131 SER B N 1
ATOM 2637 C CA . SER B 1 131 ? -2.451 8.891 -5.648 1 89.31 131 SER B CA 1
ATOM 2638 C C . SER B 1 131 ? -2.273 10.406 -5.609 1 89.31 131 SER B C 1
ATOM 2640 O O . SER B 1 131 ? -1.145 10.906 -5.613 1 89.31 131 SER B O 1
ATOM 2642 N N . GLY B 1 132 ? -3.371 11.102 -5.543 1 83.5 132 GLY B N 1
ATOM 2643 C CA . GLY B 1 132 ? -3.361 12.555 -5.496 1 83.5 132 GLY B CA 1
ATOM 2644 C C . GLY B 1 132 ? -2.713 13.109 -4.242 1 83.5 132 GLY B C 1
ATOM 2645 O O . GLY B 1 132 ? -2.26 14.258 -4.219 1 83.5 132 GLY B O 1
ATOM 2646 N N . VAL B 1 133 ? -2.674 12.297 -3.191 1 85.31 133 VAL B N 1
ATOM 2647 C CA . VAL B 1 133 ? -2.049 12.742 -1.948 1 85.31 133 VAL B CA 1
ATOM 2648 C C . VAL B 1 133 ? -0.749 11.969 -1.723 1 85.31 133 VAL B C 1
ATOM 2650 O O . VAL B 1 133 ? -0.359 11.719 -0.581 1 85.31 133 VAL B O 1
ATOM 2653 N N . ASP B 1 134 ? -0.209 11.414 -2.727 1 85.19 134 ASP B N 1
ATOM 2654 C CA . ASP B 1 134 ? 1.12 10.82 -2.807 1 85.19 134 ASP B CA 1
ATOM 2655 C C . ASP B 1 134 ? 1.153 9.461 -2.117 1 85.19 134 ASP B C 1
ATOM 2657 O O . ASP B 1 134 ? 2.162 9.086 -1.514 1 85.19 134 ASP B O 1
ATOM 2661 N N . ILE B 1 135 ? 0.056 8.805 -1.998 1 89.19 135 ILE B N 1
ATOM 2662 C CA . ILE B 1 135 ? -0.006 7.398 -1.621 1 89.19 135 ILE B CA 1
ATOM 2663 C C . ILE B 1 135 ? -0.157 6.535 -2.871 1 89.19 135 ILE B C 1
ATOM 2665 O O . ILE B 1 135 ? -1.182 6.598 -3.555 1 89.19 135 ILE B O 1
ATOM 2669 N N . LYS B 1 136 ? 0.843 5.785 -3.109 1 87.94 136 LYS B N 1
ATOM 2670 C CA . LYS B 1 136 ? 0.843 5 -4.34 1 87.94 136 LYS B CA 1
ATOM 2671 C C . LYS B 1 136 ? 0.964 3.508 -4.043 1 87.94 136 L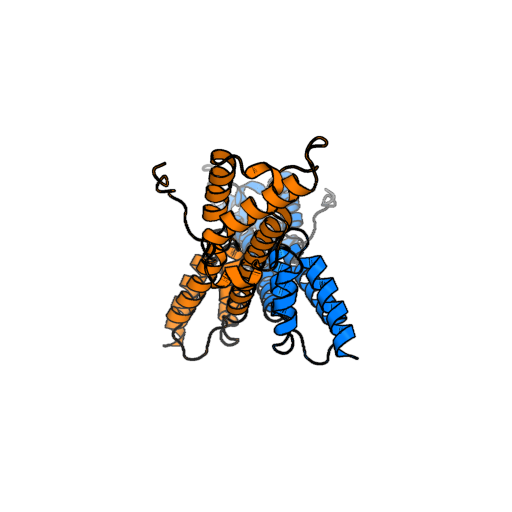YS B C 1
ATOM 2673 O O . LYS B 1 136 ? 1.699 3.109 -3.137 1 87.94 136 LYS B O 1
ATOM 2678 N N . PHE B 1 137 ? 0.221 2.746 -4.75 1 90.12 137 PHE B N 1
ATOM 2679 C CA . PHE B 1 137 ? 0.25 1.29 -4.66 1 90.12 137 PHE B CA 1
ATOM 2680 C C . PHE B 1 137 ? 0.817 0.678 -5.934 1 90.12 137 PHE B C 1
ATOM 2682 O O . PHE B 1 137 ? 0.616 1.21 -7.027 1 90.12 137 PHE B O 1
ATOM 2689 N N . ASP B 1 138 ? 1.508 -0.395 -5.738 1 88.69 138 ASP B N 1
ATOM 2690 C CA . ASP B 1 138 ? 1.863 -1.234 -6.879 1 88.69 138 ASP B CA 1
ATOM 2691 C C . ASP B 1 138 ? 0.616 -1.784 -7.566 1 88.69 138 ASP B C 1
ATOM 2693 O O . ASP B 1 138 ? -0.335 -2.199 -6.902 1 88.69 138 ASP B O 1
ATOM 2697 N N . GLU B 1 139 ? 0.71 -1.807 -8.867 1 85.5 139 GLU B N 1
ATOM 2698 C CA . GLU B 1 139 ? -0.453 -2.256 -9.625 1 85.5 139 GLU B CA 1
ATOM 2699 C C . GLU B 1 139 ? -0.812 -3.699 -9.281 1 85.5 139 GLU B C 1
ATOM 2701 O O . GLU B 1 139 ? -1.989 -4.062 -9.266 1 85.5 139 GLU B O 1
ATOM 2706 N N . ASP B 1 140 ? 0.164 -4.539 -9.055 1 84.88 140 ASP B N 1
ATOM 2707 C CA . ASP B 1 140 ? -0.084 -5.922 -8.656 1 84.88 140 ASP B CA 1
ATOM 2708 C C . ASP B 1 140 ? -0.847 -5.988 -7.336 1 84.88 140 ASP B C 1
ATOM 2710 O O . ASP B 1 140 ? -1.806 -6.75 -7.203 1 84.88 140 ASP B O 1
ATOM 2714 N N . LEU B 1 141 ? -0.364 -5.113 -6.484 1 91 141 LEU B N 1
ATOM 2715 C CA . LEU B 1 141 ? -1.012 -5.078 -5.176 1 91 141 LEU B CA 1
ATOM 2716 C C . LEU B 1 141 ? -2.449 -4.582 -5.297 1 91 141 LEU B C 1
ATOM 2718 O O . LEU B 1 141 ? -3.35 -5.121 -4.648 1 91 141 LEU B O 1
ATOM 2722 N N . LEU B 1 142 ? -2.656 -3.619 -6.145 1 92.75 142 LEU B N 1
ATOM 2723 C CA . LEU B 1 142 ? -4.004 -3.105 -6.352 1 92.75 142 LEU B CA 1
ATOM 2724 C C . LEU B 1 142 ? -4.922 -4.191 -6.902 1 92.75 142 LEU B C 1
ATOM 2726 O O . LEU B 1 142 ? -6.09 -4.281 -6.516 1 92.75 142 LEU B O 1
ATOM 2730 N N . GLY B 1 143 ? -4.367 -4.965 -7.84 1 93.19 143 GLY B N 1
ATOM 2731 C CA . GLY B 1 143 ? -5.137 -6.086 -8.352 1 93.19 143 GLY B CA 1
ATOM 2732 C C . GLY B 1 143 ? -5.547 -7.07 -7.266 1 93.19 143 GLY B C 1
ATOM 2733 O O . GLY B 1 143 ? -6.684 -7.555 -7.258 1 93.19 143 GLY B O 1
ATOM 2734 N N . LEU B 1 144 ? -4.645 -7.34 -6.371 1 93.25 144 LEU B N 1
ATOM 2735 C CA . LEU B 1 144 ? -4.926 -8.25 -5.266 1 93.25 144 LEU B CA 1
ATOM 2736 C C . LEU B 1 144 ? -5.992 -7.668 -4.344 1 93.25 144 LEU B C 1
ATOM 2738 O O . LEU B 1 144 ? -6.883 -8.391 -3.891 1 93.25 144 LEU B O 1
ATOM 2742 N N . PHE B 1 145 ? -5.938 -6.355 -4.066 1 95 145 PHE B N 1
ATOM 2743 C CA . PHE B 1 145 ? -6.961 -5.695 -3.264 1 95 145 PHE B CA 1
ATOM 2744 C C . PHE B 1 145 ? -8.328 -5.809 -3.93 1 95 145 PHE B C 1
ATOM 2746 O O . PHE B 1 145 ? -9.312 -6.148 -3.275 1 95 145 PHE B O 1
ATOM 2753 N N . LEU B 1 146 ? -8.336 -5.52 -5.211 1 94.5 146 LEU B N 1
ATOM 2754 C CA . LEU B 1 146 ? -9.594 -5.586 -5.949 1 94.5 146 LEU B CA 1
ATOM 2755 C C . LEU B 1 146 ? -10.25 -6.953 -5.785 1 94.5 146 LEU B C 1
ATOM 2757 O O . LEU B 1 146 ? -11.445 -7.039 -5.5 1 94.5 146 LEU B O 1
ATOM 2761 N N . LEU B 1 147 ? -9.5 -7.984 -5.91 1 94 147 LEU B N 1
ATOM 2762 C CA . LEU B 1 147 ? -10.008 -9.344 -5.781 1 94 147 LEU B CA 1
ATOM 2763 C C . LEU B 1 147 ? -10.484 -9.617 -4.359 1 94 147 LEU B C 1
ATOM 2765 O O . LEU B 1 147 ? -11.523 -10.25 -4.156 1 94 147 LEU B O 1
ATOM 2769 N N . ASN B 1 148 ? -9.766 -9.094 -3.371 1 93.81 148 ASN B N 1
ATOM 2770 C CA . ASN B 1 148 ? -10.094 -9.352 -1.973 1 93.81 148 ASN B CA 1
ATOM 2771 C C . ASN B 1 148 ? -11.289 -8.516 -1.515 1 93.81 148 ASN B C 1
ATOM 2773 O O . ASN B 1 148 ? -11.891 -8.812 -0.481 1 93.81 148 ASN B O 1
ATOM 2777 N N . PHE B 1 149 ? -11.625 -7.492 -2.234 1 93.19 149 PHE B N 1
ATOM 2778 C CA . PHE B 1 149 ? -12.766 -6.648 -1.89 1 93.19 149 PHE B CA 1
ATOM 2779 C C . PHE B 1 149 ? -14.062 -7.27 -2.385 1 93.19 149 PHE B C 1
ATOM 2781 O O . PHE B 1 149 ? -15.148 -6.797 -2.047 1 93.19 149 PHE B O 1
ATOM 2788 N N . LEU B 1 150 ? -13.938 -8.367 -3.133 1 92.25 150 LEU B N 1
ATOM 2789 C CA . LEU B 1 150 ? -15.117 -9.102 -3.588 1 92.25 150 LEU B CA 1
ATOM 2790 C C . LEU B 1 150 ? -15.648 -10.008 -2.482 1 92.25 150 LEU B C 1
ATOM 2792 O O . LEU B 1 150 ? -14.898 -10.438 -1.604 1 92.25 150 LEU B O 1
ATOM 2796 N N . PRO B 1 151 ? -16.922 -10.211 -2.521 1 89 151 PRO B N 1
ATOM 2797 C CA . PRO B 1 151 ? -17.5 -11.047 -1.476 1 89 151 PRO B CA 1
ATOM 2798 C C . PRO B 1 151 ? -17.016 -12.484 -1.522 1 89 151 PRO B C 1
ATOM 2800 O O . PRO B 1 151 ? -16.406 -12.906 -2.518 1 89 151 PRO B O 1
ATOM 2803 N N . ASN B 1 152 ? -17.297 -13.258 -0.468 1 87.56 152 ASN B N 1
ATOM 2804 C CA . ASN B 1 152 ? -16.828 -14.633 -0.326 1 87.56 152 ASN B CA 1
ATOM 2805 C C . ASN B 1 152 ? -17.375 -15.523 -1.439 1 87.56 152 ASN B C 1
ATOM 2807 O O . ASN B 1 152 ? -16.766 -16.531 -1.791 1 87.56 152 ASN B O 1
ATOM 2811 N N . SER B 1 153 ? -18.484 -15.203 -1.998 1 88.62 153 SER B N 1
ATOM 2812 C CA . SER B 1 153 ? -19.078 -15.969 -3.088 1 88.62 153 SER B CA 1
ATOM 2813 C C . SER B 1 153 ? -18.203 -15.953 -4.324 1 88.62 153 SER B C 1
ATOM 2815 O O . SER B 1 153 ? -18.406 -16.734 -5.254 1 88.62 153 SER B O 1
ATOM 2817 N N . TRP B 1 154 ? -17.172 -15.078 -4.344 1 90.38 154 TRP B N 1
ATOM 2818 C CA . TRP B 1 154 ? -16.281 -14.945 -5.492 1 90.38 154 TRP B CA 1
ATOM 2819 C C . TRP B 1 154 ? -14.969 -15.68 -5.25 1 90.38 154 TRP B C 1
ATOM 2821 O O . TRP B 1 154 ? -14.023 -15.539 -6.027 1 90.38 154 TRP B O 1
ATOM 2831 N N . GLU B 1 155 ? -14.875 -16.438 -4.258 1 90.81 155 GLU B N 1
ATOM 2832 C CA . GLU B 1 155 ? -13.617 -17.031 -3.832 1 90.81 155 GLU B CA 1
ATOM 2833 C C . GLU B 1 155 ? -13.023 -17.906 -4.934 1 90.81 155 GLU B C 1
ATOM 2835 O O . GLU B 1 155 ? -11.82 -17.844 -5.207 1 90.81 155 GLU B O 1
ATOM 2840 N N . THR B 1 156 ? -13.867 -18.781 -5.555 1 89.88 156 THR B N 1
ATOM 2841 C CA . THR B 1 156 ? -13.398 -19.641 -6.633 1 89.88 156 THR B CA 1
ATOM 2842 C C . THR B 1 156 ? -12.812 -18.812 -7.773 1 89.88 156 THR B C 1
ATOM 2844 O O . THR B 1 156 ? -11.758 -19.156 -8.32 1 89.88 156 THR B O 1
ATOM 2847 N N . PHE B 1 157 ? -13.508 -17.75 -8.141 1 92.25 157 PHE B N 1
ATOM 2848 C CA . PHE B 1 157 ? -13.031 -16.844 -9.18 1 92.25 157 PHE B CA 1
ATOM 2849 C C . PHE B 1 157 ? -11.711 -16.203 -8.781 1 92.25 157 PHE B C 1
ATOM 2851 O O . PHE B 1 157 ? -10.781 -16.125 -9.586 1 92.25 157 PHE B O 1
ATOM 2858 N N . GLN B 1 158 ? -11.531 -15.695 -7.52 1 92.25 158 GLN B N 1
ATOM 2859 C CA . GLN B 1 158 ? -10.32 -15.055 -7.016 1 92.25 158 GLN B CA 1
ATOM 2860 C C . GLN B 1 158 ? -9.109 -15.961 -7.195 1 92.25 158 GLN B C 1
ATOM 2862 O O . GLN B 1 158 ? -8.086 -15.539 -7.742 1 92.25 158 GLN B O 1
ATOM 2867 N N . VAL B 1 159 ? -9.289 -17.188 -6.863 1 86.88 159 VAL B N 1
ATOM 2868 C CA . VAL B 1 159 ? -8.203 -18.156 -6.945 1 86.88 159 VAL B CA 1
ATOM 2869 C C . VAL B 1 159 ? -7.887 -18.453 -8.406 1 86.88 159 VAL B C 1
ATOM 2871 O O . VAL B 1 159 ? -6.715 -18.531 -8.797 1 86.88 159 VAL B O 1
ATOM 2874 N N . SER B 1 160 ? -8.922 -18.625 -9.211 1 87.81 160 SER B N 1
ATOM 2875 C CA . SER B 1 160 ? -8.719 -18.922 -10.633 1 87.81 160 SER B CA 1
ATOM 2876 C C . SER B 1 160 ? -7.996 -17.781 -11.336 1 87.81 160 SER B C 1
ATOM 2878 O O . SER B 1 160 ? -7.219 -18.016 -12.266 1 87.81 160 SER B O 1
ATOM 2880 N N . MET B 1 161 ? -8.281 -16.547 -10.922 1 87.88 161 MET B N 1
ATOM 2881 C CA . MET B 1 1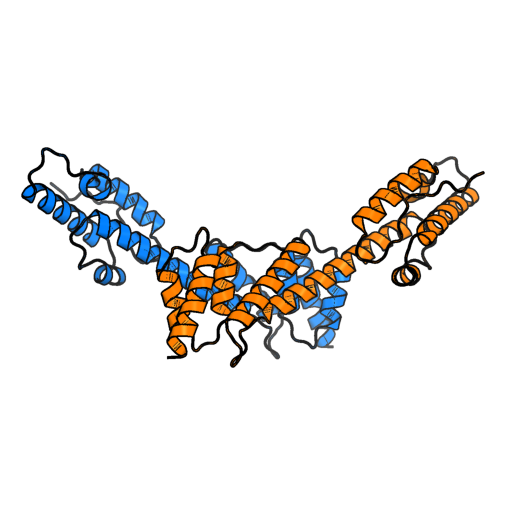61 ? -7.691 -15.359 -11.539 1 87.88 161 MET B CA 1
ATOM 2882 C C . MET B 1 161 ? -6.18 -15.344 -11.352 1 87.88 161 MET B C 1
ATOM 2884 O O . MET B 1 161 ? -5.441 -14.898 -12.234 1 87.88 161 MET B O 1
ATOM 2888 N N . ILE B 1 162 ? -5.668 -15.781 -10.219 1 84.88 162 ILE B N 1
ATOM 2889 C CA . ILE B 1 162 ? -4.238 -15.828 -9.914 1 84.88 162 ILE B CA 1
ATOM 2890 C C . ILE B 1 162 ? -3.529 -16.75 -10.906 1 84.88 162 ILE B C 1
ATOM 2892 O O . ILE B 1 162 ? -2.389 -16.484 -11.297 1 84.88 162 ILE B O 1
ATOM 2896 N N . GLY B 1 163 ? -4.227 -17.781 -11.359 1 76.5 163 GLY B N 1
ATOM 2897 C CA . GLY B 1 163 ? -3.652 -18.75 -12.289 1 76.5 163 GLY B CA 1
ATOM 2898 C C . GLY B 1 163 ? -3.602 -18.219 -13.719 1 76.5 163 GLY B C 1
ATOM 2899 O O . GLY B 1 163 ? -2.889 -18.781 -14.562 1 76.5 163 GLY B O 1
ATOM 2900 N N . VAL B 1 164 ? -4.379 -17.203 -14 1 69.81 164 VAL B N 1
ATOM 2901 C CA . VAL B 1 164 ? -4.504 -16.719 -15.375 1 69.81 164 VAL B CA 1
ATOM 2902 C C . VAL B 1 164 ? -3.238 -15.961 -15.781 1 69.81 164 VAL B C 1
ATOM 2904 O O . VAL B 1 164 ? -2.734 -16.141 -16.891 1 69.81 164 VAL B O 1
ATOM 2907 N N . ALA B 1 165 ? -2.777 -15.133 -14.977 1 65.06 165 ALA B N 1
ATOM 2908 C CA . ALA B 1 165 ? -1.578 -14.367 -15.289 1 65.06 165 ALA B CA 1
ATOM 2909 C C . ALA B 1 165 ? -0.695 -14.195 -14.055 1 65.06 165 ALA B C 1
ATOM 2911 O O . ALA B 1 165 ? -1.193 -14.141 -12.93 1 65.06 165 ALA B O 1
ATOM 2912 N N . PRO B 1 166 ? 0.592 -14.344 -14.453 1 67.06 166 PRO B N 1
ATOM 2913 C CA . PRO B 1 166 ? 1.488 -14.062 -13.328 1 67.06 166 PRO B CA 1
ATOM 2914 C C . PRO B 1 166 ? 1.255 -12.68 -12.719 1 67.06 166 PRO B C 1
ATOM 2916 O O . PRO B 1 166 ? 0.875 -11.742 -13.43 1 67.06 166 PRO B O 1
ATOM 2919 N N . ILE B 1 167 ? 1.326 -12.703 -11.375 1 68.81 167 ILE B N 1
ATOM 2920 C CA . ILE B 1 167 ? 1.251 -11.414 -10.703 1 68.81 167 ILE B CA 1
ATOM 2921 C C . ILE B 1 167 ? 2.453 -10.562 -11.094 1 68.81 167 ILE B C 1
ATOM 2923 O O . ILE B 1 167 ? 3.598 -10.914 -10.805 1 68.81 167 ILE B O 1
ATOM 2927 N N . GLY B 1 168 ? 2.352 -9.812 -12.047 1 66.81 168 GLY B N 1
ATOM 2928 C CA . GLY B 1 168 ? 3.344 -8.914 -12.602 1 66.81 168 GLY B CA 1
ATOM 2929 C C . GLY B 1 168 ? 2.74 -7.645 -13.18 1 66.81 168 GLY B C 1
ATOM 2930 O O . GLY B 1 168 ? 1.723 -7.156 -12.688 1 66.81 168 GLY B O 1
ATOM 2931 N N . ASP B 1 169 ? 3.391 -7.41 -14.289 1 64.75 169 ASP B N 1
ATOM 2932 C CA . ASP B 1 169 ? 3.051 -6.133 -14.906 1 64.75 169 ASP B CA 1
ATOM 2933 C C . ASP B 1 169 ? 1.638 -6.164 -15.484 1 64.75 169 ASP B C 1
ATOM 2935 O O . ASP B 1 169 ? 1.277 -7.094 -16.219 1 64.75 169 ASP B O 1
ATOM 2939 N N . SER B 1 170 ? 0.634 -5.445 -15.078 1 81.06 170 SER B N 1
ATOM 2940 C CA . SER B 1 170 ? -0.708 -5.16 -15.578 1 81.06 170 SER B CA 1
ATOM 2941 C C . SER B 1 170 ? -1.748 -6.051 -14.906 1 81.06 170 SER B C 1
ATOM 2943 O O . SER B 1 170 ? -2.797 -6.336 -15.492 1 81.06 170 SER B O 1
ATOM 2945 N N . PHE B 1 171 ? -1.362 -6.684 -13.875 1 87.75 171 PHE B N 1
ATOM 2946 C CA . PHE B 1 171 ? -2.293 -7.59 -13.211 1 87.75 171 PHE B CA 1
ATOM 2947 C C . PHE B 1 171 ? -3.592 -6.871 -12.867 1 87.75 171 PHE B C 1
ATOM 2949 O O . PHE B 1 171 ? -4.672 -7.461 -12.938 1 87.75 171 PHE B O 1
ATOM 2956 N N . LEU B 1 172 ? -3.457 -5.617 -12.562 1 90.94 172 LEU B N 1
ATOM 2957 C CA . LEU B 1 172 ? -4.66 -4.859 -12.234 1 90.94 172 LEU B CA 1
ATOM 2958 C C . LEU B 1 172 ? -5.629 -4.84 -13.414 1 90.94 172 LEU B C 1
ATOM 2960 O O . LEU B 1 172 ? -6.828 -5.059 -13.242 1 90.94 172 LEU B O 1
ATOM 2964 N N . GLN B 1 173 ? -5.094 -4.648 -14.555 1 90.81 173 GLN B N 1
ATOM 2965 C CA . GLN B 1 173 ? -5.938 -4.59 -15.742 1 90.81 173 GLN B CA 1
ATOM 2966 C C . GLN B 1 173 ? -6.566 -5.949 -16.031 1 90.81 173 GLN B C 1
ATOM 2968 O O . GLN B 1 173 ? -7.738 -6.027 -16.406 1 90.81 173 GLN B O 1
ATOM 2973 N N . ILE B 1 174 ? -5.891 -6.941 -15.898 1 90 174 ILE B N 1
ATOM 2974 C CA . ILE B 1 174 ? -6.387 -8.297 -16.109 1 90 174 ILE B CA 1
ATOM 2975 C C . ILE B 1 174 ? -7.477 -8.609 -15.086 1 90 174 ILE B C 1
ATOM 2977 O O . ILE B 1 174 ? -8.531 -9.156 -15.438 1 90 174 ILE B O 1
ATOM 2981 N N . ALA B 1 175 ? -7.207 -8.266 -13.844 1 92.69 175 ALA B N 1
ATOM 2982 C CA . ALA B 1 175 ? -8.188 -8.492 -12.789 1 92.69 175 ALA B CA 1
ATOM 2983 C C . ALA B 1 175 ? -9.492 -7.75 -13.078 1 92.69 175 ALA B C 1
ATOM 2985 O O . ALA B 1 175 ? -10.578 -8.305 -12.93 1 92.69 175 ALA B O 1
ATOM 2986 N N . LYS B 1 176 ? -9.367 -6.477 -13.477 1 91.94 176 LYS B N 1
ATOM 2987 C CA . LYS B 1 176 ? -10.547 -5.68 -13.797 1 91.94 176 LYS B CA 1
ATOM 2988 C C . LYS B 1 176 ? -11.367 -6.336 -14.898 1 91.94 176 LYS B C 1
ATOM 2990 O O . LYS B 1 176 ? -12.586 -6.473 -14.773 1 91.94 176 LYS B O 1
ATOM 2995 N N . SER B 1 177 ? -10.688 -6.695 -15.945 1 91.62 177 SER B N 1
ATOM 2996 C CA . SER B 1 177 ? -11.367 -7.359 -17.062 1 91.62 177 SER B CA 1
ATOM 2997 C C . SER B 1 177 ? -11.992 -8.68 -16.625 1 91.62 177 SER B C 1
ATOM 2999 O O . SER B 1 177 ? -13.109 -9.008 -17.016 1 91.62 177 SER B O 1
ATOM 3001 N N . GLY B 1 178 ? -11.25 -9.438 -15.836 1 92.31 178 GLY B N 1
ATOM 3002 C CA . GLY B 1 178 ? -11.758 -10.703 -15.328 1 92.31 178 GLY B CA 1
ATOM 3003 C C . GLY B 1 178 ? -13.023 -10.555 -14.508 1 92.31 178 GLY B C 1
ATOM 3004 O O . GLY B 1 178 ? -13.969 -11.336 -14.648 1 92.31 178 GLY B O 1
ATOM 3005 N N . VAL B 1 179 ? -13.055 -9.57 -13.648 1 92.75 179 VAL B N 1
ATOM 3006 C CA . VAL B 1 179 ? -14.195 -9.328 -12.773 1 92.75 179 VAL B CA 1
ATOM 3007 C C . VAL B 1 179 ? -15.422 -8.992 -13.609 1 92.75 179 VAL B C 1
ATOM 3009 O O . VAL B 1 179 ? -16.516 -9.484 -13.336 1 92.75 179 VAL B O 1
ATOM 3012 N N . LEU B 1 180 ? -15.242 -8.203 -14.602 1 92.44 180 LEU B N 1
ATOM 3013 C CA . LEU B 1 180 ? -16.344 -7.824 -15.484 1 92.44 180 LEU B CA 1
ATOM 3014 C C . LEU B 1 180 ? -16.891 -9.047 -16.219 1 92.44 180 LEU B C 1
ATOM 3016 O O . LEU B 1 180 ? -18.109 -9.219 -16.312 1 92.44 180 LEU B O 1
ATOM 3020 N N . ASN B 1 181 ? -16.016 -9.859 -16.75 1 90.81 181 ASN B N 1
ATOM 3021 C CA . ASN B 1 181 ? -16.422 -11.078 -17.453 1 90.81 181 ASN B CA 1
ATOM 3022 C C . ASN B 1 181 ? -17.172 -12.039 -16.531 1 90.81 181 ASN B C 1
ATOM 3024 O O . ASN B 1 181 ? -18.156 -12.648 -16.938 1 90.81 181 ASN B O 1
ATOM 3028 N N . GLU B 1 182 ? -16.672 -12.125 -15.305 1 89.88 182 GLU B N 1
ATOM 3029 C CA . GLU B 1 182 ? -17.281 -13.023 -14.336 1 89.88 182 GLU B CA 1
ATOM 3030 C C . GLU B 1 182 ? -18.688 -12.57 -13.969 1 89.88 182 GLU B C 1
ATOM 3032 O O . GLU B 1 182 ? -19.594 -13.398 -13.789 1 89.88 182 GLU B O 1
ATOM 3037 N N . GLU B 1 183 ? -18.891 -11.281 -13.828 1 87.25 183 GLU B N 1
ATOM 3038 C CA . GLU B 1 183 ? -20.219 -10.758 -13.555 1 87.25 183 GLU B CA 1
ATOM 3039 C C . GLU B 1 183 ? -21.219 -11.172 -14.641 1 87.25 183 GLU B C 1
ATOM 3041 O O . GLU B 1 183 ? -22.359 -11.531 -14.344 1 87.25 183 GLU B O 1
ATOM 3046 N N . MET B 1 184 ? -20.719 -11.078 -15.867 1 86.75 184 MET B N 1
ATOM 3047 C CA . MET B 1 184 ? -21.562 -11.477 -16.984 1 86.75 184 MET B CA 1
ATOM 3048 C C . MET B 1 184 ? -21.922 -12.953 -16.906 1 86.75 184 MET B C 1
ATOM 3050 O O . MET B 1 184 ? -23.062 -13.336 -17.188 1 86.75 184 MET B O 1
ATOM 3054 N N . ARG B 1 185 ? -21.062 -13.742 -16.484 1 85.69 185 ARG B N 1
ATOM 3055 C CA . ARG B 1 185 ? -21.281 -15.18 -16.359 1 85.69 185 ARG B CA 1
ATOM 3056 C C . ARG B 1 185 ? -22.281 -15.484 -15.242 1 85.69 185 ARG B C 1
ATOM 3058 O O . ARG B 1 185 ? -23.109 -16.391 -15.367 1 85.69 185 ARG B O 1
ATOM 3065 N N . ARG B 1 186 ? -22.219 -14.75 -14.164 1 84.12 186 ARG B N 1
ATOM 3066 C CA . ARG B 1 186 ? -23.062 -14.984 -13 1 84.12 186 ARG B CA 1
ATOM 3067 C C . ARG B 1 186 ? -24.484 -14.516 -13.266 1 84.12 186 ARG B C 1
ATOM 3069 O O . ARG B 1 186 ? -25.422 -14.961 -12.602 1 84.12 186 ARG B O 1
ATOM 3076 N N . LYS B 1 187 ? -24.656 -13.641 -14.055 1 78.56 187 LYS B N 1
ATOM 3077 C CA . LYS B 1 187 ? -25.984 -13.148 -14.398 1 78.56 187 LYS B CA 1
ATOM 3078 C C . LYS B 1 187 ? -26.703 -14.117 -15.32 1 78.56 187 LYS B C 1
ATOM 3080 O O . LYS B 1 187 ? -27.938 -14.109 -15.391 1 78.56 187 LYS B O 1
ATOM 3085 N N . ILE B 1 188 ? -26.016 -14.953 -15.93 1 65.75 188 ILE B N 1
ATOM 3086 C CA . ILE B 1 188 ? -26.672 -15.93 -16.797 1 65.75 188 ILE B CA 1
ATOM 3087 C C . ILE B 1 188 ? -27.125 -17.125 -15.961 1 65.75 188 ILE B C 1
ATOM 3089 O O . ILE B 1 188 ? -28.25 -17.625 -16.125 1 65.75 188 ILE B O 1
#

Solvent-accessible surface area (backbone atoms only — not comparable to full-atom values): 21250 Å² total; per-residue (Å²): 130,83,78,71,82,63,91,68,61,65,37,72,85,81,41,55,70,62,34,52,54,51,50,52,51,50,27,55,75,70,69,48,41,52,63,52,74,45,90,63,80,62,86,86,58,54,67,70,58,50,53,49,51,17,46,52,36,43,55,54,55,55,72,36,39,34,71,87,54,36,74,76,48,65,81,52,77,41,26,35,61,38,54,51,47,54,52,47,52,50,38,23,51,51,32,45,50,50,45,49,51,51,41,55,52,72,63,56,48,56,59,87,90,57,60,62,69,56,49,53,50,54,51,51,49,49,51,53,54,36,43,73,72,74,46,80,75,55,54,41,57,50,24,44,49,58,52,58,28,44,53,78,91,42,47,69,56,46,57,53,52,30,62,72,44,64,78,37,93,58,28,30,59,53,44,54,52,48,52,56,54,48,51,57,59,71,72,104,129,83,77,68,81,64,92,69,62,66,37,73,87,81,41,55,71,64,34,51,53,51,50,51,50,49,27,54,76,71,70,48,41,53,61,52,73,43,91,62,80,62,85,86,58,55,68,69,58,51,53,48,49,18,46,53,37,42,55,54,55,55,74,37,39,34,70,86,54,36,73,77,48,66,81,51,78,41,25,36,59,38,55,51,48,54,53,49,53,49,39,23,51,51,32,46,49,50,44,50,50,50,41,54,53,71,64,56,50,57,59,87,90,57,57,64,70,57,50,53,50,51,50,50,49,49,51,52,55,35,44,73,72,75,44,81,74,56,54,41,57,49,24,44,48,57,52,56,27,42,54,78,92,42,48,70,57,49,56,52,50,30,62,72,44,65,77,39,93,59,28,31,58,52,45,54,53,48,51,54,54,49,53,57,58,69,71,103

pLDDT: mean 85.91, std 10.26, range [34.19, 95.06]

Secondary structure (DSSP, 8-state):
----------B-SS-HHHHHHHHHHHHHHTT--HHHH-SS--TTS-HHHHHHHHHHHHHHHHTTB-HHHHHHHTT--SHHHHHHHHHHHHHHHHHHHHHHHHHHHHT-PPPTTS-HHHHHHHHHHHHHHHHHTT----HHHHHHHHHHTS-GGGHHHHHHHHHHS-SSTTHHHHHHHHHHHHHHHHH-/----------B-SS-HHHHHHHHHHHHHHTT--HHHH-SS--TTS-HHHHHHHHHHHHHHHHTTB-HHHHHHHTT--SHHHHHHHHHHHHHHHHHHHHHHHHHHHHT-PPPTTS-HHHHHHHHHHHHHHHHHTT----HHHHHHHHHHTS-GGGHHHHHHHHHHS-SSTTHHHHHHHHHHHHHHHHH-

Organism: Cajanus cajan (NCBI:txid3821)